Protein AF-A0A4R2PFZ6-F1 (afdb_monomer)

Mean predicted aligned error: 16.12 Å

Foldseek 3Di:
DPPPPCVVVVVVVVVVVVPPPDDDPDPLPDPPDPVNVVVVVVVVVCVVVVVVVVVVVVVVVVVVVVVVVVVVVVVVVVVVVVVVVVVVVVVVVVVVVVVVVVVVVVVVVVVVVVVVVVVVVVVVVVVVVVVVVVVVVVVVVVVVVVVVVVVVVVVVVVVVVVVVVVCLPDPNVVVVVVVVVVVVVVVVD

InterPro domains:
  IPR002146 ATP synthase, F0 complex, subunit b/b', bacterial/chloroplast [MF_01398] (29-166)
  IPR002146 ATP synthase, F0 complex, subunit b/b', bacterial/chloroplast [PF00430] (36-165)
  IPR050059 ATP synthase B chain [PTHR33445] (28-183)

Secondary structure (DSSP, 8-state):
--SSSSHHHHHHHHHHHHT-----S--TT-TT-HHHHHHHHHHHHHHHHHHHHHHHHHHHHHHHHHHHHHHHHHHHHHHHHHHHHHHHHHHHHHHHHHHHHHHHHHHHHHHHHHHHHHHHHHHHHHHHHHHHHHHHHHHHHHHHHHHHHHHHHHHHHHHHHHHHHHHHTSHHHHHHHHHHHHHHHHH--

Structure (mmCIF, N/CA/C/O backbone):
data_AF-A0A4R2PFZ6-F1
#
_entry.id   AF-A0A4R2PFZ6-F1
#
loop_
_atom_site.group_PDB
_atom_site.id
_atom_site.type_symbol
_atom_site.label_atom_id
_atom_site.label_alt_id
_atom_site.label_comp_id
_atom_site.label_asym_id
_atom_site.label_entity_id
_atom_site.label_seq_id
_atom_site.pdbx_PDB_ins_code
_atom_site.Cartn_x
_atom_site.Cartn_y
_atom_site.Cartn_z
_atom_site.occupancy
_atom_site.B_iso_or_equiv
_atom_site.auth_seq_id
_atom_site.auth_comp_id
_atom_site.auth_asym_id
_atom_site.auth_atom_id
_atom_site.pdbx_PDB_model_num
ATOM 1 N N . MET A 1 1 ? 61.316 34.121 -46.733 1.00 56.47 1 MET A N 1
ATOM 2 C CA . MET A 1 1 ? 61.639 32.678 -46.672 1.00 56.47 1 MET A CA 1
ATOM 3 C C . MET A 1 1 ? 60.429 31.849 -47.123 1.00 56.47 1 MET A C 1
ATOM 5 O O . MET A 1 1 ? 59.911 31.044 -46.368 1.00 56.47 1 MET A O 1
ATOM 9 N N . ALA A 1 2 ? 59.930 32.103 -48.338 1.00 54.53 2 ALA A N 1
ATOM 10 C CA . ALA A 1 2 ? 58.802 31.383 -48.952 1.00 54.53 2 ALA A CA 1
ATOM 11 C C . ALA A 1 2 ? 58.901 31.403 -50.497 1.00 54.53 2 ALA A C 1
ATOM 13 O O . ALA A 1 2 ? 57.893 31.311 -51.185 1.00 54.53 2 ALA A O 1
ATOM 14 N N . ALA A 1 3 ? 60.118 31.572 -51.035 1.00 53.53 3 ALA A N 1
ATOM 15 C CA . ALA A 1 3 ? 60.371 31.678 -52.476 1.00 53.53 3 ALA A CA 1
ATOM 16 C C . ALA A 1 3 ? 61.268 30.551 -53.035 1.00 53.53 3 ALA A C 1
ATOM 18 O O . ALA A 1 3 ? 61.276 30.344 -54.242 1.00 53.53 3 ALA A O 1
ATOM 19 N N . ASP A 1 4 ? 61.938 29.755 -52.189 1.00 57.81 4 ASP A N 1
ATOM 20 C CA . ASP A 1 4 ? 62.908 28.740 -52.649 1.00 57.81 4 ASP A CA 1
ATOM 21 C C . ASP A 1 4 ? 62.325 27.328 -52.851 1.00 57.81 4 ASP A C 1
ATOM 23 O O . ASP A 1 4 ? 63.036 26.420 -53.269 1.00 57.81 4 ASP A O 1
ATOM 27 N N . MET A 1 5 ? 61.027 27.114 -52.593 1.00 58.97 5 MET A N 1
ATOM 28 C CA . MET A 1 5 ? 60.422 25.767 -52.589 1.00 58.97 5 MET A CA 1
ATOM 29 C C . MET A 1 5 ? 59.496 25.466 -53.782 1.00 58.97 5 MET A C 1
ATOM 31 O O . MET A 1 5 ? 58.825 24.439 -53.786 1.00 58.97 5 MET A O 1
ATOM 35 N N . VAL A 1 6 ? 59.453 26.340 -54.797 1.00 59.12 6 VAL A N 1
ATOM 36 C CA . VAL A 1 6 ? 58.652 26.147 -56.033 1.00 59.12 6 VAL A CA 1
ATOM 37 C C . VAL A 1 6 ? 59.537 25.925 -57.274 1.00 59.12 6 VAL A C 1
ATOM 39 O O . VAL A 1 6 ? 59.113 25.297 -58.242 1.00 59.12 6 VAL A O 1
ATOM 42 N N . MET A 1 7 ? 60.804 26.347 -57.226 1.00 58.22 7 MET A N 1
ATOM 43 C CA . MET A 1 7 ? 61.787 26.185 -58.311 1.00 58.22 7 MET A CA 1
ATOM 44 C C . MET A 1 7 ? 62.099 24.732 -58.744 1.00 58.22 7 MET A C 1
ATOM 46 O O . MET A 1 7 ? 62.333 24.539 -59.937 1.00 58.22 7 MET A O 1
ATOM 50 N N . PRO A 1 8 ? 62.063 23.687 -57.885 1.00 59.22 8 PRO A N 1
ATOM 51 C CA . PRO A 1 8 ? 62.379 22.322 -58.331 1.00 59.22 8 PRO A CA 1
ATOM 52 C C . PRO A 1 8 ? 61.335 21.739 -59.293 1.00 59.22 8 PRO A C 1
ATOM 54 O O . PRO A 1 8 ? 61.658 20.929 -60.158 1.00 59.22 8 PRO A O 1
ATOM 57 N N . TRP A 1 9 ? 60.073 22.158 -59.155 1.00 57.94 9 TRP A N 1
ATOM 58 C CA . TRP A 1 9 ? 58.970 21.621 -59.953 1.00 57.94 9 TRP A CA 1
ATOM 59 C C . TRP A 1 9 ? 58.931 22.220 -61.366 1.00 57.94 9 TRP A C 1
ATOM 61 O O . TRP A 1 9 ? 58.540 21.544 -62.314 1.00 57.94 9 TRP A O 1
ATOM 71 N N . LEU A 1 10 ? 59.422 23.454 -61.528 1.00 55.50 10 LEU A N 1
ATOM 72 C CA . LEU A 1 10 ? 59.575 24.101 -62.834 1.00 55.50 10 LEU A CA 1
ATOM 73 C C . LEU A 1 10 ? 60.759 23.532 -63.632 1.00 55.50 10 LEU A C 1
ATOM 75 O O . LEU A 1 10 ? 60.657 23.406 -64.848 1.00 55.50 10 LEU A O 1
ATOM 79 N N . ALA A 1 11 ? 61.841 23.119 -62.962 1.00 57.19 11 ALA A N 1
ATOM 80 C CA . ALA A 1 11 ? 62.968 22.448 -63.616 1.00 57.19 11 ALA A CA 1
ATOM 81 C C . ALA A 1 11 ? 62.598 21.037 -64.112 1.00 57.19 11 ALA A C 1
ATOM 83 O O . ALA A 1 11 ? 62.941 20.668 -65.230 1.00 57.19 11 ALA A O 1
ATOM 84 N N . PHE A 1 12 ? 61.820 20.281 -63.329 1.00 60.03 12 PHE A N 1
ATOM 85 C CA . PHE A 1 12 ? 61.271 18.989 -63.760 1.00 60.03 12 PHE A CA 1
ATOM 86 C C . PHE A 1 12 ? 60.266 19.139 -64.917 1.00 60.03 12 PHE A C 1
ATOM 88 O O . PHE A 1 12 ? 60.241 18.315 -65.826 1.00 60.03 12 PHE A O 1
ATOM 95 N N . ALA A 1 13 ? 59.469 20.213 -64.930 1.00 56.28 13 ALA A N 1
ATOM 96 C CA . ALA A 1 13 ? 58.559 20.503 -66.038 1.00 56.28 13 ALA A CA 1
ATOM 97 C C . ALA A 1 13 ? 59.291 20.899 -67.337 1.00 56.28 13 ALA A C 1
ATOM 99 O O . ALA A 1 13 ? 58.801 20.582 -68.417 1.00 56.28 13 ALA A O 1
ATOM 100 N N . ALA A 1 14 ? 60.451 21.560 -67.245 1.00 51.25 14 ALA A N 1
ATOM 101 C CA . ALA A 1 14 ? 61.272 21.910 -68.405 1.00 51.25 14 ALA A CA 1
ATOM 102 C C . ALA A 1 14 ? 61.986 20.684 -69.012 1.00 51.25 14 ALA A C 1
ATOM 104 O O . ALA A 1 14 ? 61.958 20.509 -70.227 1.00 51.25 14 ALA A O 1
ATOM 105 N N . ASP A 1 15 ? 62.524 19.786 -68.179 1.00 52.19 15 ASP A N 1
ATOM 106 C CA . ASP A 1 15 ? 63.205 18.556 -68.625 1.00 52.19 15 ASP A CA 1
ATOM 107 C C . ASP A 1 15 ? 62.241 17.556 -69.300 1.00 52.19 15 ASP A C 1
ATOM 109 O O . ASP A 1 15 ? 62.562 16.930 -70.309 1.00 52.19 15 ASP A O 1
ATOM 113 N N . VAL A 1 16 ? 60.991 17.484 -68.826 1.00 58.50 16 VAL A N 1
ATOM 114 C CA . VAL A 1 16 ? 59.928 16.674 -69.455 1.00 58.50 16 VAL A CA 1
ATOM 115 C C . VAL A 1 16 ? 59.536 17.195 -70.851 1.00 58.50 16 VAL A C 1
ATOM 117 O O . VAL A 1 16 ? 59.000 16.434 -71.659 1.00 58.50 16 VAL A O 1
ATOM 120 N N . VAL A 1 17 ? 59.816 18.464 -71.165 1.00 51.78 17 VAL A N 1
ATOM 121 C CA . VAL A 1 17 ? 59.478 19.092 -72.455 1.00 51.78 17 VAL A CA 1
ATOM 122 C C . VAL A 1 17 ? 60.630 19.017 -73.470 1.00 51.78 17 VAL A C 1
ATOM 124 O O . VAL A 1 17 ? 60.369 18.971 -74.671 1.00 51.78 17 VAL A O 1
ATOM 127 N N . GLU A 1 18 ? 61.889 18.927 -73.031 1.00 47.06 18 GLU A N 1
ATOM 128 C CA . GLU A 1 18 ? 63.067 18.978 -73.919 1.00 47.06 18 GLU A CA 1
ATOM 129 C C . GLU A 1 18 ? 63.410 17.628 -74.596 1.00 47.06 18 GLU A C 1
ATOM 131 O O . GLU A 1 18 ? 64.171 17.578 -75.560 1.00 47.06 18 GLU A O 1
ATOM 136 N N . GLY A 1 19 ? 62.768 16.526 -74.186 1.00 44.09 19 GLY A N 1
ATOM 137 C CA . GLY A 1 19 ? 62.884 15.201 -74.821 1.00 44.09 19 GLY A CA 1
ATOM 138 C C . GLY A 1 19 ? 62.004 14.962 -76.063 1.00 44.09 19 GLY A C 1
ATOM 139 O O . GLY A 1 19 ? 62.004 13.855 -76.605 1.00 44.09 19 GLY A O 1
ATOM 140 N N . ALA A 1 20 ? 61.241 15.957 -76.529 1.00 44.38 20 ALA A N 1
ATOM 141 C CA . ALA A 1 20 ? 60.336 15.829 -77.676 1.00 44.38 20 ALA A CA 1
ATOM 142 C C . ALA A 1 20 ? 61.062 16.072 -79.018 1.00 44.38 20 ALA A C 1
ATOM 144 O O . ALA A 1 20 ? 60.843 17.067 -79.707 1.00 44.38 20 ALA A O 1
ATOM 145 N N . GLY A 1 21 ? 61.960 15.152 -79.380 1.00 42.34 21 GLY A N 1
ATOM 146 C CA . GLY A 1 21 ? 62.629 15.129 -80.680 1.00 42.34 21 GLY A CA 1
ATOM 147 C C . GLY A 1 21 ? 61.684 14.777 -81.838 1.00 42.34 21 GLY A C 1
ATOM 148 O O . GLY A 1 21 ? 61.018 13.745 -81.814 1.00 42.34 21 GLY A O 1
ATOM 149 N N . ASP A 1 22 ? 61.678 15.658 -82.842 1.00 47.25 22 ASP A N 1
ATOM 150 C CA . ASP A 1 22 ? 61.269 15.495 -84.247 1.00 47.25 22 ASP A CA 1
ATOM 151 C C . ASP A 1 22 ? 60.131 14.493 -84.548 1.00 47.25 22 ASP A C 1
ATOM 153 O O . ASP A 1 22 ? 60.328 13.295 -84.772 1.00 47.25 22 ASP A O 1
ATOM 157 N N . HIS A 1 23 ? 58.899 15.003 -84.624 1.00 50.69 23 HIS A N 1
ATOM 158 C CA . HIS A 1 23 ? 57.735 14.262 -85.115 1.00 50.69 23 HIS A CA 1
ATOM 159 C C . HIS A 1 23 ? 57.357 14.719 -86.526 1.00 50.69 23 HIS A C 1
ATOM 161 O O . HIS A 1 23 ? 56.300 15.310 -86.753 1.00 50.69 23 HIS A O 1
ATOM 167 N N . GLY A 1 24 ? 58.208 14.411 -87.504 1.00 43.75 24 GLY A N 1
ATOM 168 C CA . GLY A 1 24 ? 57.853 14.505 -88.917 1.00 43.75 24 GLY A CA 1
ATOM 169 C C . GLY A 1 24 ? 56.680 13.581 -89.266 1.00 43.75 24 GLY A C 1
ATOM 170 O O . GLY A 1 24 ? 56.879 12.403 -89.512 1.00 43.75 24 GLY A O 1
ATOM 171 N N . SER A 1 25 ? 55.449 14.103 -89.310 1.00 54.41 25 SER A N 1
ATOM 172 C CA . SER A 1 25 ? 54.245 13.519 -89.950 1.00 54.41 25 SER A CA 1
ATOM 173 C C . SER A 1 25 ? 53.956 12.018 -89.743 1.00 54.41 25 SER A C 1
ATOM 175 O O . SER A 1 25 ? 53.297 11.386 -90.569 1.00 54.41 25 SER A O 1
ATOM 177 N N . VAL A 1 26 ? 54.405 11.415 -88.643 1.00 57.28 26 VAL A N 1
ATOM 178 C CA . VAL A 1 26 ? 54.048 10.035 -88.318 1.00 57.28 26 VAL A CA 1
ATOM 179 C C . VAL A 1 26 ? 52.715 10.064 -87.576 1.00 57.28 26 VAL A C 1
ATOM 181 O O . VAL A 1 26 ? 52.649 10.483 -86.422 1.00 57.28 26 VAL A O 1
ATOM 184 N N . GLY A 1 27 ? 51.643 9.643 -88.252 1.00 60.34 27 GLY A N 1
ATOM 185 C CA . GLY A 1 27 ? 50.302 9.580 -87.672 1.00 60.34 27 GLY A CA 1
ATOM 186 C C . GLY A 1 27 ? 50.289 8.864 -86.316 1.00 60.34 27 GLY A C 1
ATOM 187 O O . GLY A 1 27 ? 51.026 7.902 -86.101 1.00 60.34 27 GLY A O 1
ATOM 188 N N . TRP A 1 28 ? 49.424 9.331 -85.415 1.00 60.94 28 TRP A N 1
ATOM 189 C CA . TRP A 1 28 ? 49.271 8.868 -84.025 1.00 60.94 28 TRP A CA 1
ATOM 190 C C . TRP A 1 28 ? 49.211 7.331 -83.846 1.00 60.94 28 TRP A C 1
ATOM 192 O O . TRP A 1 28 ? 49.566 6.825 -82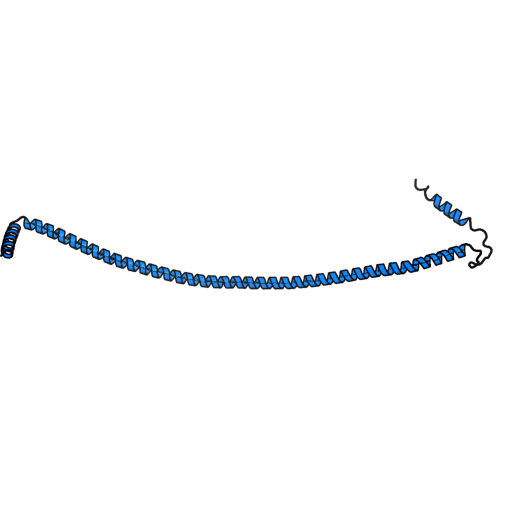.789 1.00 60.94 28 TRP A O 1
ATOM 202 N N . PHE A 1 29 ? 48.810 6.579 -84.878 1.00 61.47 29 PHE A N 1
ATOM 203 C CA . PHE A 1 29 ? 48.681 5.114 -84.865 1.00 61.47 29 PHE A CA 1
ATOM 204 C C . PHE A 1 29 ? 49.936 4.347 -85.325 1.00 61.47 29 PHE A C 1
ATOM 206 O O . PHE A 1 29 ? 49.860 3.155 -85.619 1.00 61.47 29 PHE A O 1
ATOM 213 N N . SER A 1 30 ? 51.092 5.002 -85.444 1.00 63.53 30 SER A N 1
ATOM 214 C CA . SER A 1 30 ? 52.304 4.337 -85.925 1.00 63.53 30 SER A CA 1
ATOM 215 C C . SER A 1 30 ? 53.029 3.568 -84.812 1.00 63.53 30 SER A C 1
ATOM 217 O O . SER A 1 30 ? 53.311 4.144 -83.759 1.00 63.53 30 SER A O 1
ATOM 219 N N . PRO A 1 31 ? 53.443 2.306 -85.047 1.00 66.75 31 PRO A N 1
ATOM 220 C CA . PRO A 1 31 ? 54.100 1.467 -84.039 1.00 66.75 31 PRO A CA 1
ATOM 221 C C . PRO A 1 31 ? 55.480 1.978 -83.593 1.00 66.75 31 PRO A C 1
ATOM 223 O O . PRO A 1 31 ? 56.033 1.454 -82.631 1.00 66.75 31 PRO A O 1
ATOM 226 N N . LYS A 1 32 ? 56.034 2.993 -84.272 1.00 67.25 32 LYS A N 1
ATOM 227 C CA . LYS A 1 32 ? 57.302 3.653 -83.919 1.00 67.25 32 LYS A CA 1
ATOM 228 C C . LYS A 1 32 ? 57.137 4.829 -82.941 1.00 67.25 32 LYS A C 1
ATOM 230 O O . LYS A 1 32 ? 58.140 5.407 -82.542 1.00 67.25 32 LYS A O 1
ATOM 235 N N . ASN A 1 33 ? 55.905 5.203 -82.579 1.00 72.06 33 ASN A N 1
ATOM 236 C CA . ASN A 1 33 ? 55.634 6.322 -81.678 1.00 72.06 33 ASN A CA 1
ATOM 237 C C . ASN A 1 33 ? 55.436 5.824 -80.232 1.00 72.06 33 ASN A C 1
ATOM 239 O O . ASN A 1 33 ? 54.472 5.118 -79.931 1.00 72.06 33 ASN A O 1
ATOM 243 N N . THR A 1 34 ? 56.344 6.196 -79.328 1.00 76.00 34 THR A N 1
ATOM 244 C CA . THR A 1 34 ? 56.326 5.785 -77.912 1.00 76.00 34 THR A CA 1
ATOM 245 C C . THR A 1 34 ? 55.045 6.222 -77.192 1.00 76.00 34 THR A C 1
ATOM 247 O O . THR A 1 34 ? 54.527 5.481 -76.355 1.00 76.00 34 THR A O 1
ATOM 250 N N . TYR A 1 35 ? 54.468 7.371 -77.558 1.00 80.12 35 TYR A N 1
ATOM 251 C CA . TYR A 1 35 ? 53.245 7.886 -76.934 1.00 80.12 35 TYR A CA 1
ATOM 252 C C . TYR A 1 35 ? 52.016 7.003 -77.195 1.00 80.12 35 TYR A C 1
ATOM 254 O O . TYR A 1 35 ? 51.149 6.904 -76.327 1.00 80.12 35 TYR A O 1
ATOM 262 N N . PHE A 1 36 ? 51.955 6.305 -78.337 1.00 82.19 36 PHE A N 1
ATOM 263 C CA . PHE A 1 36 ? 50.864 5.370 -78.639 1.00 82.19 36 PHE A CA 1
ATOM 264 C C . PHE A 1 36 ? 50.853 4.186 -77.663 1.00 82.19 36 PHE A C 1
ATOM 266 O O . PHE A 1 36 ? 49.811 3.849 -77.101 1.00 82.19 36 PHE A O 1
ATOM 273 N N . TRP A 1 37 ? 52.021 3.593 -77.396 1.00 81.94 37 TRP A N 1
ATOM 274 C CA . TRP A 1 37 ? 52.153 2.487 -76.442 1.00 81.94 37 TRP A CA 1
ATOM 275 C C . TRP A 1 37 ? 51.919 2.926 -74.991 1.00 81.94 37 TRP A C 1
ATOM 277 O O . TRP A 1 37 ? 51.301 2.182 -74.229 1.00 81.94 37 TRP A O 1
ATOM 287 N N . VAL A 1 38 ? 52.330 4.144 -74.617 1.00 85.50 38 VAL A N 1
ATOM 288 C CA . VAL A 1 38 ? 52.027 4.728 -73.296 1.00 85.50 38 VAL A CA 1
ATOM 289 C C . VAL A 1 38 ? 50.521 4.956 -73.126 1.00 85.50 38 VAL A C 1
ATOM 291 O O . VAL A 1 38 ? 49.953 4.562 -72.108 1.00 85.50 38 VAL A O 1
ATOM 294 N N . GLY A 1 39 ? 49.851 5.525 -74.132 1.00 87.31 39 GLY A N 1
ATOM 295 C CA . GLY A 1 39 ? 48.399 5.715 -74.127 1.00 87.31 39 GLY A CA 1
ATOM 296 C C . GLY A 1 39 ? 47.632 4.391 -74.073 1.00 87.31 39 GLY A C 1
ATOM 297 O O . GLY A 1 39 ? 46.699 4.250 -73.283 1.00 87.31 39 GLY A O 1
ATOM 298 N N . LEU A 1 40 ? 48.060 3.387 -74.845 1.00 87.31 40 LEU A N 1
ATOM 299 C CA . LEU A 1 40 ? 47.475 2.045 -74.812 1.00 87.31 40 LEU A CA 1
ATOM 300 C C . LEU A 1 40 ? 47.642 1.393 -73.430 1.00 87.31 40 LEU A C 1
ATOM 302 O O . LEU A 1 40 ? 46.679 0.846 -72.892 1.00 87.31 40 LEU A O 1
ATOM 306 N N . GLY A 1 41 ? 48.827 1.510 -72.822 1.00 89.06 41 GLY A N 1
ATOM 307 C CA . GLY A 1 41 ? 49.083 1.053 -71.456 1.00 89.06 41 GLY A CA 1
ATOM 308 C C . GLY A 1 41 ? 48.194 1.748 -70.422 1.00 89.06 41 GLY A C 1
ATOM 309 O O . GLY A 1 41 ? 47.621 1.080 -69.564 1.00 89.06 41 GLY A O 1
ATOM 310 N N . PHE A 1 42 ? 48.003 3.065 -70.540 1.00 91.00 42 PHE A N 1
ATOM 311 C CA . PHE A 1 42 ? 47.125 3.840 -69.660 1.00 91.00 42 PHE A CA 1
ATOM 312 C C . PHE A 1 42 ? 45.654 3.421 -69.781 1.00 91.00 42 PHE A C 1
ATOM 314 O O . PHE A 1 42 ? 44.980 3.228 -68.769 1.00 91.00 42 PHE A O 1
ATOM 321 N N . VAL A 1 43 ? 45.159 3.210 -71.004 1.00 92.81 43 VAL A N 1
ATOM 322 C CA . VAL A 1 43 ? 43.782 2.748 -71.238 1.00 92.81 43 VAL A CA 1
ATOM 323 C C . VAL A 1 43 ? 43.572 1.341 -70.683 1.00 92.81 43 VAL A C 1
ATOM 325 O O . VAL A 1 43 ? 42.578 1.104 -69.998 1.00 92.81 43 VAL A O 1
ATOM 328 N N . VAL A 1 44 ? 44.508 0.414 -70.916 1.00 91.31 44 VAL A N 1
ATOM 329 C CA . VAL A 1 44 ? 44.433 -0.948 -70.361 1.00 91.31 44 VAL A CA 1
ATOM 330 C C . VAL A 1 44 ? 44.482 -0.916 -68.831 1.00 91.31 44 VAL A C 1
ATOM 332 O O . VAL A 1 44 ? 43.693 -1.596 -68.176 1.00 91.31 44 VAL A O 1
ATOM 335 N N . PHE A 1 45 ? 45.344 -0.083 -68.247 1.00 90.94 45 PHE A N 1
ATOM 336 C CA . PHE A 1 45 ? 45.430 0.101 -66.800 1.00 90.94 45 PHE A CA 1
ATOM 337 C C . PHE A 1 45 ? 44.118 0.634 -66.202 1.00 90.94 45 PHE A C 1
ATOM 339 O O . PHE A 1 45 ? 43.594 0.051 -65.249 1.00 90.94 45 PHE A O 1
ATOM 346 N N . ILE A 1 46 ? 43.533 1.680 -66.799 1.00 92.75 46 ILE A N 1
ATOM 347 C CA . ILE A 1 46 ? 42.226 2.203 -66.380 1.00 92.75 46 ILE A CA 1
ATOM 348 C C . ILE A 1 46 ? 41.137 1.147 -66.543 1.00 92.75 46 ILE A C 1
ATOM 350 O O . ILE A 1 46 ? 40.328 0.988 -65.635 1.00 92.75 46 ILE A O 1
ATOM 354 N N . ALA A 1 47 ? 41.106 0.404 -67.650 1.00 90.75 47 ALA A N 1
ATOM 355 C CA . ALA A 1 47 ? 40.090 -0.622 -67.881 1.00 90.75 47 ALA A CA 1
ATOM 356 C C . ALA A 1 47 ? 40.132 -1.726 -66.807 1.00 90.75 47 ALA A C 1
ATOM 358 O O . ALA A 1 47 ? 39.085 -2.155 -66.311 1.00 90.75 47 ALA A O 1
ATOM 359 N N . LEU A 1 48 ? 41.333 -2.146 -66.395 1.00 89.44 48 LEU A N 1
ATOM 360 C CA . LEU A 1 48 ? 41.515 -3.133 -65.329 1.00 89.44 48 LEU A CA 1
ATOM 361 C C . LEU A 1 48 ? 41.049 -2.607 -63.963 1.00 89.44 48 LEU A C 1
ATOM 363 O O . LEU A 1 48 ? 40.356 -3.330 -63.242 1.00 89.44 48 LEU A O 1
ATOM 367 N N . ILE A 1 49 ? 41.373 -1.355 -63.621 1.00 89.88 49 ILE A N 1
ATOM 368 C CA . ILE A 1 49 ? 40.945 -0.733 -62.358 1.00 89.88 49 ILE A CA 1
ATOM 369 C C . ILE A 1 49 ? 39.445 -0.459 -62.357 1.00 89.88 49 ILE A C 1
ATOM 371 O O . ILE A 1 49 ? 38.772 -0.785 -61.382 1.00 89.88 49 ILE A O 1
ATOM 375 N N . ALA A 1 50 ? 38.906 0.098 -63.441 1.00 89.44 50 ALA A N 1
ATOM 376 C CA . ALA A 1 50 ? 37.496 0.436 -63.564 1.00 89.44 50 ALA A CA 1
ATOM 377 C C . ALA A 1 50 ? 36.623 -0.796 -63.305 1.00 89.44 50 ALA A C 1
ATOM 379 O O . ALA A 1 50 ? 35.689 -0.727 -62.510 1.00 89.44 50 ALA A O 1
ATOM 380 N N . ARG A 1 51 ? 36.978 -1.961 -63.860 1.00 88.00 51 ARG A N 1
ATOM 381 C CA . ARG A 1 51 ? 36.219 -3.198 -63.633 1.00 88.00 51 ARG A CA 1
ATOM 382 C C . ARG A 1 51 ? 36.083 -3.559 -62.146 1.00 88.00 51 ARG A C 1
ATOM 384 O O . ARG A 1 51 ? 35.011 -3.981 -61.719 1.00 88.00 51 ARG A O 1
ATOM 391 N N . GLN A 1 52 ? 37.143 -3.392 -61.355 1.00 88.56 52 GLN A N 1
ATOM 392 C CA . GLN A 1 52 ? 37.121 -3.698 -59.919 1.00 88.56 52 GLN A CA 1
ATOM 393 C C . GLN A 1 52 ? 36.508 -2.558 -59.090 1.00 88.56 52 GLN A C 1
ATOM 395 O O . GLN A 1 52 ? 35.742 -2.811 -58.158 1.00 88.56 52 GLN A O 1
ATOM 400 N N . ALA A 1 53 ? 36.812 -1.307 -59.439 1.00 90.19 53 ALA A N 1
ATOM 401 C CA . ALA A 1 53 ? 36.326 -0.117 -58.750 1.00 90.19 53 ALA A CA 1
ATOM 402 C C . ALA A 1 53 ? 34.801 0.019 -58.851 1.00 90.19 53 ALA A C 1
ATOM 404 O O . ALA A 1 53 ? 34.148 0.281 -57.843 1.00 90.19 53 ALA A O 1
ATOM 405 N N . TRP A 1 54 ? 34.217 -0.246 -60.025 1.00 89.50 54 TRP A N 1
ATOM 406 C CA . TRP A 1 54 ? 32.763 -0.219 -60.220 1.00 89.50 54 TRP A CA 1
ATOM 407 C C . TRP A 1 54 ? 32.041 -1.225 -59.313 1.00 89.50 54 TRP A C 1
ATOM 409 O O . TRP A 1 54 ? 31.044 -0.882 -58.679 1.00 89.50 54 TRP A O 1
ATOM 419 N N . GLY A 1 55 ? 32.583 -2.439 -59.171 1.00 91.44 55 GLY A N 1
ATOM 420 C CA . GLY A 1 55 ? 32.029 -3.445 -58.263 1.00 91.44 55 GLY A CA 1
ATOM 421 C C . GLY A 1 55 ? 32.154 -3.058 -56.785 1.00 91.44 55 GLY A C 1
ATOM 422 O O . GLY A 1 55 ? 31.214 -3.254 -56.017 1.00 91.44 55 GLY A O 1
ATOM 423 N N . ALA A 1 56 ? 33.292 -2.492 -56.374 1.00 92.12 56 ALA A N 1
ATOM 424 C CA . ALA A 1 56 ? 33.511 -2.068 -54.990 1.00 92.12 56 ALA A CA 1
ATOM 425 C C . ALA A 1 56 ? 32.601 -0.895 -54.581 1.00 92.12 56 ALA A C 1
ATOM 427 O O . ALA A 1 56 ? 32.035 -0.916 -53.488 1.00 92.12 56 ALA A O 1
ATOM 428 N N . ILE A 1 57 ? 32.417 0.091 -55.467 1.00 93.00 57 ILE A N 1
ATOM 429 C CA . ILE A 1 57 ? 31.536 1.244 -55.231 1.00 93.00 57 ILE A CA 1
ATOM 430 C C . ILE A 1 57 ? 30.075 0.795 -55.130 1.00 93.00 57 ILE A C 1
ATOM 432 O O . ILE A 1 57 ? 29.393 1.188 -54.185 1.00 93.00 57 ILE A O 1
ATOM 436 N N . GLY A 1 58 ? 29.617 -0.076 -56.039 1.00 93.94 58 GLY A N 1
ATOM 437 C CA . GLY A 1 58 ? 28.264 -0.641 -55.983 1.00 93.94 58 GLY A CA 1
ATOM 438 C C . GLY A 1 58 ? 27.998 -1.356 -54.658 1.00 93.94 58 GLY A C 1
ATOM 439 O O . GLY A 1 58 ? 27.073 -0.997 -53.937 1.00 93.94 58 GLY A O 1
ATOM 440 N N . ARG A 1 59 ? 28.894 -2.267 -54.250 1.00 94.12 59 ARG A N 1
ATOM 441 C CA . ARG A 1 59 ? 28.767 -2.983 -52.966 1.00 94.12 59 ARG A CA 1
ATOM 442 C C . ARG A 1 59 ? 28.758 -2.052 -51.753 1.00 94.12 59 ARG A C 1
ATOM 444 O O . ARG A 1 59 ? 28.050 -2.326 -50.790 1.00 94.12 59 ARG A O 1
ATOM 451 N N . ALA A 1 60 ? 29.549 -0.978 -51.763 1.00 94.19 60 ALA A N 1
ATOM 452 C CA . ALA A 1 60 ? 29.579 -0.019 -50.660 1.00 94.19 60 ALA A CA 1
ATOM 453 C C . ALA A 1 60 ? 28.267 0.776 -50.547 1.00 94.19 60 ALA A C 1
ATOM 455 O O . ALA A 1 60 ? 27.798 1.029 -49.434 1.00 94.19 60 ALA A O 1
ATOM 456 N N . LEU A 1 61 ? 27.665 1.148 -51.681 1.00 95.25 61 LEU A N 1
ATOM 457 C CA . LEU A 1 61 ? 26.357 1.805 -51.723 1.00 95.25 61 LEU A CA 1
ATOM 458 C C . LEU A 1 61 ? 25.242 0.850 -51.291 1.00 95.25 61 LEU A C 1
ATOM 460 O O . LEU A 1 61 ? 24.439 1.228 -50.440 1.00 95.25 61 LEU A O 1
ATOM 464 N N . ASP A 1 62 ? 25.252 -0.391 -51.779 1.00 95.06 62 ASP A N 1
ATOM 465 C CA . ASP A 1 62 ? 24.288 -1.423 -51.384 1.00 95.06 62 ASP A CA 1
ATOM 466 C C . ASP A 1 62 ? 24.375 -1.724 -49.882 1.00 95.06 62 ASP A C 1
ATOM 468 O O . ASP A 1 62 ? 23.358 -1.793 -49.194 1.00 95.06 62 ASP A O 1
ATOM 472 N N . ALA A 1 63 ? 25.591 -1.832 -49.332 1.00 96.44 63 ALA A N 1
ATOM 473 C CA . ALA A 1 63 ? 25.799 -2.031 -47.900 1.00 96.44 63 ALA A CA 1
ATOM 474 C C . ALA A 1 63 ? 25.264 -0.854 -47.068 1.00 96.44 63 ALA A C 1
ATOM 476 O O . ALA A 1 63 ? 24.663 -1.066 -46.013 1.00 96.44 63 ALA A O 1
ATOM 477 N N . ARG A 1 64 ? 25.442 0.386 -47.544 1.00 96.38 64 ARG A N 1
ATOM 478 C CA . ARG A 1 64 ? 24.852 1.569 -46.900 1.00 96.38 64 ARG A CA 1
ATOM 479 C C . ARG A 1 64 ? 23.331 1.563 -46.989 1.00 96.38 64 ARG A C 1
ATOM 481 O O . ARG A 1 64 ? 22.690 1.803 -45.971 1.00 96.38 64 ARG A O 1
ATOM 488 N N . ALA A 1 65 ? 22.761 1.271 -48.156 1.00 96.31 65 ALA A N 1
ATOM 489 C CA . ALA A 1 65 ? 21.316 1.193 -48.349 1.00 96.31 65 ALA A CA 1
ATOM 490 C C . ALA A 1 65 ? 20.693 0.137 -47.422 1.00 96.31 65 ALA A C 1
ATOM 492 O O . ALA A 1 65 ? 19.771 0.449 -46.672 1.00 96.31 65 ALA A O 1
ATOM 493 N N . ALA A 1 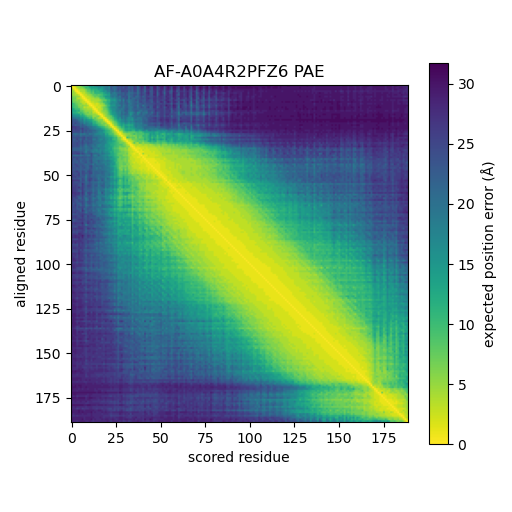66 ? 21.277 -1.064 -47.372 1.00 97.12 66 ALA A N 1
ATOM 494 C CA . ALA A 1 66 ? 20.850 -2.128 -46.469 1.00 97.12 66 ALA A CA 1
ATOM 495 C C . ALA A 1 66 ? 20.998 -1.739 -44.987 1.00 97.12 66 ALA A C 1
ATOM 497 O O . ALA A 1 66 ? 20.151 -2.087 -44.165 1.00 97.12 66 ALA A O 1
ATOM 498 N N . GLY A 1 67 ? 22.057 -1.007 -44.628 1.00 97.50 67 GLY A N 1
ATOM 499 C CA . GLY A 1 67 ? 22.246 -0.479 -43.276 1.00 97.50 67 GLY A CA 1
ATOM 500 C C . GLY A 1 67 ? 21.164 0.528 -42.878 1.00 97.50 67 GLY A C 1
ATOM 501 O O . GLY A 1 67 ? 20.591 0.410 -41.797 1.00 97.50 67 GLY A O 1
ATOM 502 N N . ILE A 1 68 ? 20.845 1.475 -43.764 1.00 96.62 68 ILE A N 1
ATOM 503 C CA . ILE A 1 68 ? 19.786 2.473 -43.552 1.00 96.62 68 ILE A CA 1
ATOM 504 C C . ILE A 1 68 ? 18.424 1.788 -43.437 1.00 96.62 68 ILE A C 1
ATOM 506 O O . ILE A 1 68 ? 17.654 2.101 -42.532 1.00 96.62 68 ILE A O 1
ATOM 510 N N . GLU A 1 69 ? 18.132 0.824 -44.309 1.00 96.88 69 GLU A N 1
ATOM 511 C CA . GLU A 1 69 ? 16.868 0.093 -44.261 1.00 96.88 69 GLU A CA 1
ATOM 512 C C . GLU A 1 69 ? 16.708 -0.673 -42.944 1.00 96.88 69 GLU A C 1
ATOM 514 O O . GLU A 1 69 ? 15.660 -0.572 -42.308 1.00 96.88 69 GLU A O 1
ATOM 519 N N . ARG A 1 70 ? 17.762 -1.346 -42.463 1.00 97.62 70 ARG A N 1
ATOM 520 C CA . ARG A 1 70 ? 17.747 -2.001 -41.144 1.00 97.62 70 ARG A CA 1
ATOM 521 C C . ARG A 1 70 ? 17.483 -1.016 -40.007 1.00 97.62 70 ARG A C 1
ATOM 523 O O . ARG A 1 70 ? 16.627 -1.297 -39.177 1.00 97.62 70 ARG A O 1
ATOM 530 N N . GLN A 1 71 ? 18.153 0.137 -39.995 1.00 96.38 71 GLN A N 1
ATOM 531 C CA . GLN A 1 71 ? 17.942 1.164 -38.966 1.00 96.38 71 GLN A CA 1
ATOM 532 C C . GLN A 1 71 ? 16.510 1.713 -38.986 1.00 96.38 71 GLN A C 1
ATOM 534 O O . GLN A 1 71 ? 15.916 1.926 -37.932 1.00 96.38 71 GLN A O 1
ATOM 539 N N . ILE A 1 72 ? 15.925 1.911 -40.172 1.00 97.25 72 ILE A N 1
ATOM 540 C CA . ILE A 1 72 ? 14.529 2.349 -40.303 1.00 97.25 72 ILE A CA 1
ATOM 541 C C . ILE A 1 72 ? 13.572 1.272 -39.782 1.00 97.25 72 ILE A C 1
ATOM 543 O O . ILE A 1 72 ? 12.603 1.608 -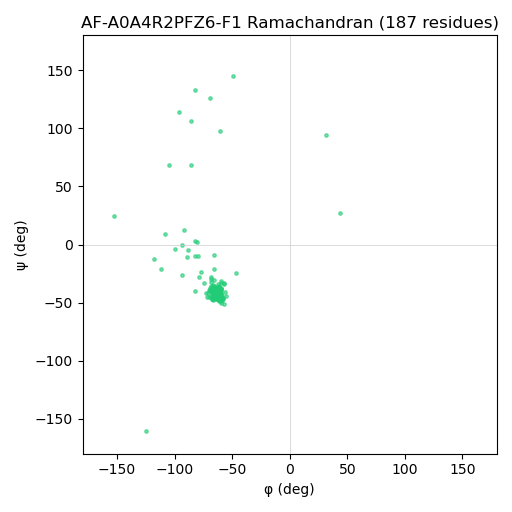39.101 1.00 97.25 72 ILE A O 1
ATOM 547 N N . GLN A 1 73 ? 13.822 -0.005 -40.082 1.00 97.62 73 GLN A N 1
ATOM 548 C CA . GLN A 1 73 ? 12.995 -1.104 -39.575 1.00 97.62 73 GLN A CA 1
ATOM 549 C C . GLN A 1 73 ? 13.093 -1.226 -38.054 1.00 97.62 73 GLN A C 1
ATOM 551 O O . GLN A 1 73 ? 12.069 -1.310 -37.384 1.00 97.62 73 GLN A O 1
ATOM 556 N N . GLU A 1 74 ? 14.298 -1.153 -37.496 1.00 97.00 74 GLU A N 1
ATOM 557 C CA . GLU A 1 74 ? 14.517 -1.176 -36.050 1.00 97.00 74 GLU A CA 1
ATOM 558 C C . GLU A 1 74 ? 13.844 0.015 -35.356 1.00 97.00 74 GLU A C 1
ATOM 560 O O . GLU A 1 74 ? 13.138 -0.164 -34.368 1.00 97.00 74 GLU A O 1
ATOM 565 N N . ALA A 1 75 ? 13.956 1.222 -35.918 1.00 97.19 75 ALA A N 1
ATOM 566 C CA . ALA A 1 75 ? 13.277 2.403 -35.390 1.00 97.19 75 ALA A CA 1
ATOM 567 C C . ALA A 1 75 ? 11.743 2.272 -35.430 1.00 97.19 75 ALA A C 1
ATOM 569 O O . ALA A 1 75 ? 11.061 2.731 -34.512 1.00 97.19 75 ALA A O 1
ATOM 570 N N . ARG A 1 76 ? 11.186 1.644 -36.477 1.00 97.25 76 ARG A N 1
ATOM 571 C CA . ARG A 1 76 ? 9.746 1.346 -36.563 1.00 97.25 76 ARG A CA 1
ATOM 572 C C . ARG A 1 76 ? 9.325 0.331 -35.507 1.00 97.25 76 ARG A C 1
ATOM 574 O O . ARG A 1 76 ? 8.370 0.597 -34.790 1.00 97.25 76 ARG A O 1
ATOM 581 N N . LEU A 1 77 ? 10.065 -0.769 -35.367 1.00 97.69 77 LEU A N 1
ATOM 582 C CA . LEU A 1 77 ? 9.806 -1.783 -34.343 1.00 97.69 77 LEU A CA 1
ATOM 583 C C . LEU A 1 77 ? 9.854 -1.178 -32.937 1.00 97.69 77 LEU A C 1
ATOM 585 O O . LEU A 1 77 ? 8.922 -1.364 -32.162 1.00 97.69 77 LEU A O 1
ATOM 589 N N . LEU A 1 78 ? 10.875 -0.373 -32.639 1.00 97.38 78 LEU A N 1
ATOM 590 C CA . LEU A 1 78 ? 11.016 0.286 -31.343 1.00 97.38 78 LEU A CA 1
ATOM 591 C C . LEU A 1 78 ? 9.866 1.265 -31.068 1.00 97.38 78 LEU A C 1
ATOM 593 O O . LEU A 1 78 ? 9.372 1.353 -29.944 1.00 97.38 78 LEU A O 1
ATOM 597 N N . ARG A 1 79 ? 9.405 1.990 -32.096 1.00 97.50 79 ARG A N 1
ATOM 598 C CA . ARG A 1 79 ? 8.224 2.853 -31.984 1.00 97.50 79 ARG A CA 1
ATOM 599 C C . ARG A 1 79 ? 6.973 2.034 -31.674 1.00 97.50 79 ARG A C 1
ATOM 601 O O . ARG A 1 79 ? 6.215 2.423 -30.788 1.00 97.50 79 ARG A O 1
ATOM 608 N N . ASP A 1 80 ? 6.750 0.942 -32.393 1.00 97.69 80 ASP A N 1
ATOM 609 C CA . ASP A 1 80 ? 5.570 0.096 -32.215 1.00 97.69 80 ASP A CA 1
ATOM 610 C C . ASP A 1 80 ? 5.572 -0.563 -30.826 1.00 97.69 80 ASP A C 1
ATOM 612 O O . ASP A 1 80 ? 4.545 -0.589 -30.142 1.00 97.69 80 ASP A O 1
ATOM 616 N N . GLU A 1 81 ? 6.735 -1.011 -30.348 1.00 96.62 81 GLU A N 1
ATOM 617 C CA . GLU A 1 81 ? 6.917 -1.523 -28.988 1.00 96.62 81 GLU A CA 1
ATOM 618 C C . GLU A 1 81 ? 6.652 -0.452 -27.928 1.00 96.62 81 GLU A C 1
ATOM 620 O O . GLU A 1 81 ? 5.905 -0.707 -26.982 1.00 96.62 81 GLU A O 1
ATOM 625 N N . ALA A 1 82 ? 7.179 0.763 -28.100 1.00 97.62 82 ALA A N 1
ATOM 626 C CA . ALA A 1 82 ? 6.926 1.874 -27.184 1.00 97.62 82 ALA A CA 1
ATOM 627 C C . ALA A 1 82 ? 5.438 2.259 -27.150 1.00 97.62 82 ALA A C 1
ATOM 629 O O . ALA A 1 82 ? 4.878 2.511 -26.083 1.00 97.62 82 ALA A O 1
ATOM 630 N N . GLN A 1 83 ? 4.764 2.263 -28.304 1.00 97.44 83 GLN A N 1
ATOM 631 C CA . GLN A 1 83 ? 3.323 2.506 -28.381 1.00 97.44 83 GLN A CA 1
ATOM 632 C C . GLN A 1 83 ? 2.521 1.402 -27.688 1.00 97.44 83 GLN A C 1
ATOM 634 O O . GLN A 1 83 ? 1.558 1.696 -26.976 1.00 97.44 83 GLN A O 1
ATOM 639 N N . LYS A 1 84 ? 2.928 0.139 -27.854 1.00 97.62 84 LYS A N 1
ATOM 640 C CA . LYS A 1 84 ? 2.311 -1.001 -27.174 1.00 97.62 84 LYS A CA 1
ATOM 641 C C . LYS A 1 84 ? 2.489 -0.912 -25.658 1.00 97.62 84 LYS A C 1
ATOM 643 O O . LYS A 1 84 ? 1.504 -1.063 -24.939 1.00 97.62 84 LYS A O 1
ATOM 648 N N . GLN A 1 85 ? 3.701 -0.621 -25.186 1.00 96.69 85 GLN A N 1
ATOM 649 C CA . GLN A 1 85 ? 3.992 -0.437 -23.762 1.00 96.69 85 GLN A CA 1
ATOM 650 C C . GLN A 1 85 ? 3.184 0.721 -23.175 1.00 96.69 85 GLN A C 1
ATOM 652 O O . GLN A 1 85 ? 2.511 0.540 -22.167 1.00 96.69 85 GLN A O 1
ATOM 657 N N . LEU A 1 86 ? 3.133 1.872 -23.855 1.00 96.81 86 LEU A N 1
ATOM 658 C CA . LEU A 1 86 ? 2.334 3.014 -23.408 1.00 96.81 86 LEU A CA 1
ATOM 659 C C . LEU A 1 86 ? 0.844 2.664 -23.296 1.00 96.81 86 LEU A C 1
ATOM 661 O O . LEU A 1 86 ? 0.186 3.026 -22.320 1.00 96.81 86 LEU A O 1
ATOM 665 N N . ALA A 1 87 ? 0.294 1.956 -24.285 1.00 97.75 87 ALA A N 1
ATOM 666 C CA . ALA A 1 87 ? -1.101 1.529 -24.253 1.00 97.75 87 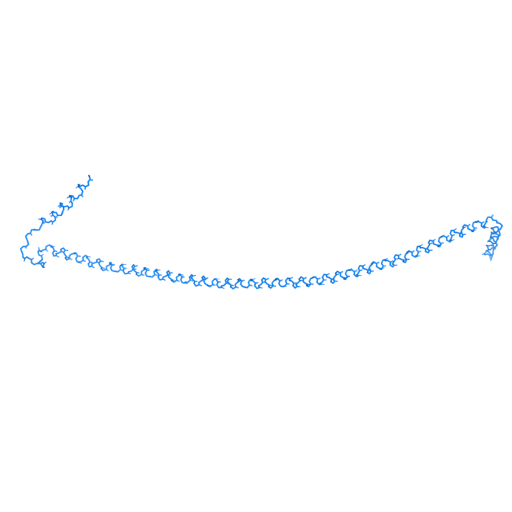ALA A CA 1
ATOM 667 C C . ALA A 1 87 ? -1.372 0.540 -23.108 1.00 97.75 87 ALA A C 1
ATOM 669 O O . ALA A 1 87 ? -2.436 0.594 -22.483 1.00 97.75 87 ALA A O 1
ATOM 670 N N . GLU A 1 88 ? -0.426 -0.357 -22.828 1.00 97.50 88 GLU A N 1
ATOM 671 C CA . GLU A 1 88 ? -0.505 -1.299 -21.717 1.00 97.50 88 GLU A CA 1
ATOM 672 C C . GLU A 1 88 ? -0.424 -0.585 -20.364 1.00 97.50 88 GLU A C 1
ATOM 674 O O . GLU A 1 88 ? -1.286 -0.809 -19.516 1.00 97.50 88 GLU A O 1
ATOM 679 N N . ASP A 1 89 ? 0.513 0.342 -20.186 1.00 97.38 89 ASP A N 1
ATOM 680 C CA . ASP A 1 89 ? 0.660 1.123 -18.958 1.00 97.38 89 ASP A CA 1
ATOM 681 C C . ASP A 1 89 ? -0.564 1.989 -18.689 1.00 97.38 89 ASP A C 1
ATOM 683 O O . ASP A 1 89 ? -1.075 2.012 -17.574 1.00 97.38 89 ASP A O 1
ATOM 687 N N . GLN A 1 90 ? -1.126 2.632 -19.713 1.00 97.50 90 GLN A N 1
ATOM 688 C CA . GLN A 1 90 ? -2.378 3.374 -19.568 1.00 97.50 90 GLN A CA 1
ATOM 689 C C . GLN A 1 90 ? -3.551 2.467 -19.170 1.00 97.50 90 GLN A C 1
ATOM 691 O O . GLN A 1 90 ? -4.428 2.880 -18.408 1.00 97.50 90 GLN A O 1
ATOM 696 N N . ARG A 1 91 ? -3.607 1.229 -19.683 1.00 97.50 91 ARG A N 1
ATOM 697 C CA . ARG A 1 91 ? -4.610 0.242 -19.248 1.00 97.50 91 ARG A CA 1
ATOM 698 C C . ARG A 1 91 ? -4.374 -0.165 -17.796 1.00 97.50 91 ARG A C 1
ATOM 700 O O . ARG A 1 91 ? -5.333 -0.157 -17.030 1.00 97.50 91 ARG A O 1
ATOM 707 N N . ARG A 1 92 ? -3.127 -0.455 -17.417 1.00 96.62 92 ARG A N 1
ATOM 708 C CA . ARG A 1 92 ? -2.731 -0.810 -16.047 1.00 96.62 92 ARG A CA 1
ATOM 709 C C . ARG A 1 92 ? -3.037 0.318 -15.064 1.00 96.62 92 ARG A C 1
ATOM 711 O O . ARG A 1 92 ? -3.617 0.050 -14.024 1.00 96.62 92 ARG A O 1
ATOM 718 N N . GLN A 1 93 ? -2.756 1.571 -15.415 1.00 97.50 93 GLN A N 1
ATOM 719 C CA . GLN A 1 93 ? -3.094 2.746 -14.604 1.00 97.50 93 GLN A CA 1
ATOM 720 C C . GLN A 1 93 ? -4.604 2.878 -14.391 1.00 97.50 93 GLN A C 1
ATOM 722 O O . GLN A 1 93 ? -5.049 3.067 -13.262 1.00 97.50 93 GLN A O 1
ATOM 727 N N . ARG A 1 94 ? -5.410 2.735 -15.454 1.00 97.50 94 ARG A N 1
ATOM 728 C CA . ARG A 1 94 ? -6.877 2.763 -15.327 1.00 97.50 94 ARG A CA 1
ATOM 729 C C . ARG A 1 94 ? -7.407 1.611 -14.480 1.00 97.50 94 ARG A C 1
ATOM 731 O O . ARG A 1 94 ? -8.354 1.815 -13.732 1.00 97.50 94 ARG A O 1
ATOM 738 N N . GLN A 1 95 ? -6.826 0.419 -14.609 1.00 97.44 95 GLN A N 1
ATOM 739 C CA . GLN A 1 95 ? -7.222 -0.727 -13.798 1.00 97.44 95 GLN A CA 1
ATOM 740 C C . GLN A 1 95 ? -6.851 -0.511 -12.329 1.00 97.44 95 GLN A C 1
ATOM 742 O O . GLN A 1 95 ? -7.714 -0.640 -11.475 1.00 97.44 95 GLN A O 1
ATOM 747 N N . ALA A 1 96 ? -5.626 -0.066 -12.045 1.00 97.56 96 ALA A N 1
ATOM 748 C CA . ALA A 1 96 ? -5.177 0.241 -10.691 1.00 97.56 96 ALA A CA 1
ATOM 749 C C . ALA A 1 96 ? -6.031 1.330 -10.021 1.00 97.56 96 ALA A C 1
ATOM 751 O O . ALA A 1 96 ? -6.333 1.222 -8.838 1.00 97.56 96 ALA A O 1
ATOM 752 N N . ALA A 1 97 ? -6.458 2.352 -10.772 1.00 96.69 97 ALA A N 1
ATOM 753 C CA . ALA A 1 97 ? -7.374 3.371 -10.262 1.00 96.69 97 ALA A CA 1
ATOM 754 C C . ALA A 1 97 ? -8.737 2.774 -9.871 1.00 96.69 97 ALA A C 1
ATOM 756 O O . ALA A 1 97 ? -9.224 3.036 -8.775 1.00 96.69 97 ALA A O 1
ATOM 757 N N . LYS A 1 98 ? -9.316 1.918 -10.725 1.00 97.88 98 LYS A N 1
ATOM 758 C CA . LYS A 1 98 ? -10.575 1.215 -10.426 1.00 97.88 98 LYS A CA 1
ATOM 759 C C . LYS A 1 98 ? -10.446 0.271 -9.235 1.00 97.88 98 LYS A C 1
ATOM 761 O O . LYS A 1 98 ? -11.338 0.229 -8.396 1.00 97.88 98 LYS A O 1
ATOM 766 N N . ASP A 1 99 ? -9.346 -0.469 -9.156 1.00 97.62 99 ASP A N 1
ATOM 767 C CA . ASP A 1 99 ? -9.092 -1.394 -8.053 1.00 97.62 99 ASP A CA 1
ATOM 768 C C . ASP A 1 99 ? -8.931 -0.619 -6.736 1.00 97.62 99 ASP A C 1
ATOM 770 O O . ASP A 1 99 ? -9.490 -1.013 -5.717 1.00 97.62 99 ASP A O 1
ATOM 774 N N . ALA A 1 100 ? -8.241 0.527 -6.753 1.00 97.88 100 ALA A N 1
ATOM 775 C CA . ALA A 1 100 ? -8.127 1.403 -5.591 1.00 97.88 100 ALA A CA 1
A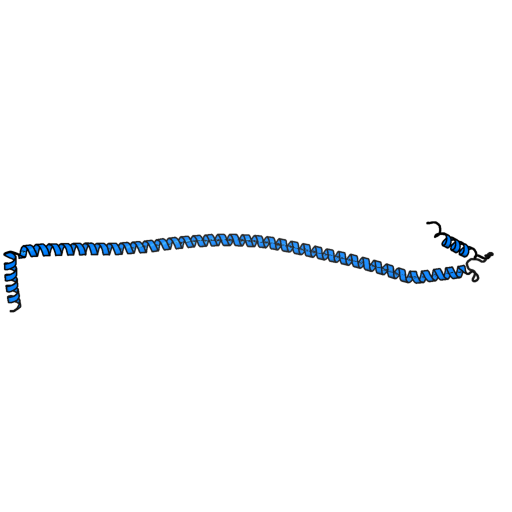TOM 776 C C . ALA A 1 100 ? -9.488 1.967 -5.150 1.00 97.88 100 ALA A C 1
ATOM 778 O O . ALA A 1 100 ? -9.792 1.954 -3.958 1.00 97.88 100 ALA A O 1
ATOM 779 N N . GLU A 1 101 ? -10.322 2.424 -6.089 1.00 97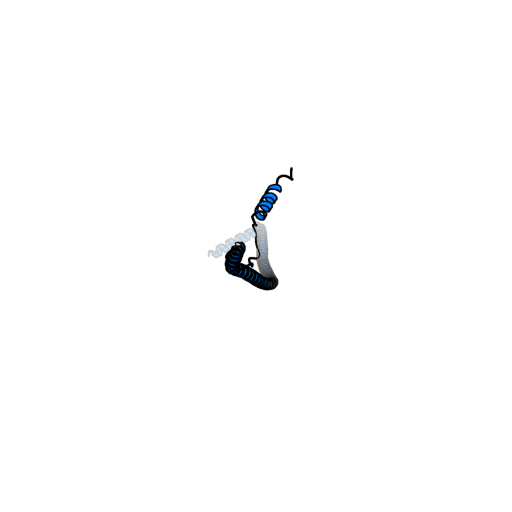.56 101 GLU A N 1
ATOM 780 C CA . GLU A 1 101 ? -11.693 2.863 -5.794 1.00 97.56 101 GLU A CA 1
ATOM 781 C C . GLU A 1 101 ? -12.527 1.733 -5.175 1.00 97.56 101 GLU A C 1
ATOM 783 O O . GLU A 1 101 ? -13.191 1.948 -4.161 1.00 97.56 101 GLU A O 1
ATOM 788 N N . ALA A 1 102 ? -12.436 0.517 -5.722 1.00 97.94 102 ALA A N 1
ATOM 789 C CA . ALA A 1 102 ? -13.125 -0.655 -5.192 1.00 97.94 102 ALA A CA 1
ATOM 790 C C . ALA A 1 102 ? -12.649 -1.023 -3.776 1.00 97.94 102 ALA A C 1
ATOM 792 O O . ALA A 1 102 ? -13.473 -1.311 -2.912 1.00 97.94 102 ALA A O 1
ATOM 793 N N . ILE A 1 103 ? -11.339 -0.957 -3.507 1.00 98.12 103 ILE A N 1
ATOM 794 C CA . ILE A 1 103 ? -10.775 -1.179 -2.165 1.00 98.12 103 ILE A CA 1
ATOM 795 C C . ILE A 1 103 ? -11.318 -0.147 -1.174 1.00 98.12 103 ILE A C 1
ATOM 797 O O . ILE A 1 103 ? -11.686 -0.504 -0.055 1.00 98.12 103 ILE A O 1
ATOM 801 N N . VAL A 1 104 ? -11.378 1.130 -1.564 1.00 98.19 104 VAL A N 1
ATOM 802 C CA . VAL A 1 104 ? -11.891 2.196 -0.693 1.00 98.19 104 VAL A CA 1
ATOM 803 C C . VAL A 1 104 ? -13.376 2.002 -0.405 1.00 98.19 104 VAL A C 1
ATOM 805 O O . VAL A 1 104 ? -13.792 2.194 0.739 1.00 98.19 104 VAL A O 1
ATOM 808 N N . GLU A 1 105 ? -14.175 1.619 -1.401 1.00 98.06 105 GLU A N 1
ATOM 809 C CA . GLU A 1 105 ? -15.601 1.379 -1.184 1.00 98.06 105 GLU A CA 1
ATOM 810 C C . GLU A 1 105 ? -15.836 0.151 -0.300 1.00 98.06 1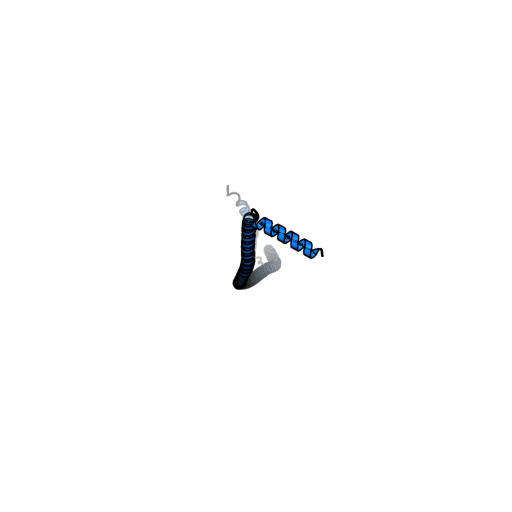05 GLU A C 1
ATOM 812 O O . GLU A 1 105 ? -16.545 0.261 0.698 1.00 98.06 105 GLU A O 1
ATOM 817 N N . GLN A 1 106 ? -15.140 -0.962 -0.557 1.00 97.88 106 GLN A N 1
ATOM 818 C CA . GLN A 1 106 ? -15.207 -2.150 0.297 1.00 97.88 106 GLN A CA 1
ATOM 819 C C . GLN A 1 106 ? -14.810 -1.823 1.742 1.00 97.88 106 GLN A C 1
ATOM 821 O O . GLN A 1 106 ? -15.522 -2.171 2.679 1.00 97.88 106 GLN A O 1
ATOM 826 N N . ALA A 1 107 ? -13.719 -1.078 1.943 1.00 97.88 107 ALA A N 1
ATOM 827 C CA . ALA A 1 107 ? -13.282 -0.676 3.277 1.00 97.88 107 ALA A CA 1
ATOM 828 C C . ALA A 1 107 ? -14.321 0.204 3.995 1.00 97.88 107 ALA A C 1
ATOM 830 O O . ALA A 1 107 ? -14.466 0.128 5.217 1.00 97.88 107 ALA A O 1
ATOM 831 N N . ARG A 1 108 ? -15.064 1.043 3.260 1.00 97.94 108 ARG A N 1
ATOM 832 C CA . ARG A 1 108 ? -16.161 1.847 3.822 1.00 97.94 108 ARG A CA 1
ATOM 833 C C . ARG A 1 108 ? -17.358 0.988 4.200 1.00 97.94 108 ARG A C 1
ATOM 835 O O . ARG A 1 108 ? -17.958 1.242 5.245 1.00 97.94 108 ARG A O 1
ATOM 842 N N . GLU A 1 109 ? -17.727 0.020 3.371 1.00 98.12 109 GLU A N 1
ATOM 843 C CA . GLU A 1 109 ? -18.797 -0.930 3.680 1.00 98.12 109 GLU A CA 1
ATOM 844 C C . GLU A 1 109 ? -18.446 -1.774 4.908 1.00 98.12 109 GLU A C 1
ATOM 846 O O . GLU A 1 109 ? -19.231 -1.824 5.859 1.00 98.12 109 GLU A O 1
ATOM 851 N N . ASP A 1 110 ? -17.229 -2.314 4.956 1.00 97.56 110 ASP A N 1
ATOM 852 C CA . ASP A 1 110 ? -16.717 -3.087 6.087 1.00 97.56 110 ASP A CA 1
ATOM 853 C C . ASP A 1 110 ? -16.680 -2.241 7.366 1.00 97.56 110 ASP A C 1
ATOM 855 O O . ASP A 1 110 ? -17.121 -2.688 8.426 1.00 97.56 110 ASP A O 1
ATOM 859 N N . ALA A 1 111 ? -16.233 -0.983 7.284 1.00 97.81 111 ALA A N 1
ATOM 860 C CA . ALA A 1 111 ? -16.232 -0.070 8.425 1.00 97.81 111 ALA A CA 1
ATOM 861 C C . ALA A 1 111 ? -17.651 0.227 8.937 1.00 97.81 111 ALA A C 1
ATOM 863 O O . ALA A 1 111 ? -17.871 0.274 10.150 1.00 97.81 111 ALA A O 1
ATOM 864 N N . LYS A 1 112 ? -18.632 0.409 8.039 1.00 97.88 112 LYS A N 1
ATOM 865 C CA . LYS A 1 112 ? -20.044 0.592 8.421 1.00 97.88 112 LYS A CA 1
ATOM 866 C C . LYS A 1 112 ? -20.597 -0.663 9.094 1.00 97.88 112 LYS A C 1
ATOM 868 O O . LYS A 1 112 ? -21.248 -0.547 10.132 1.00 97.88 112 LYS A O 1
ATOM 873 N N . ALA A 1 113 ? -20.324 -1.841 8.535 1.00 97.81 113 ALA A N 1
ATOM 874 C CA . ALA A 1 113 ? -20.759 -3.116 9.095 1.00 97.81 113 ALA A CA 1
ATOM 875 C C . ALA A 1 113 ? -20.140 -3.361 10.478 1.00 97.81 113 ALA A C 1
ATOM 877 O O . ALA A 1 113 ? -20.856 -3.688 11.427 1.00 97.81 113 ALA A O 1
ATOM 878 N N . LEU A 1 114 ? -18.835 -3.117 10.621 1.00 98.00 114 LEU A N 1
ATOM 879 C CA . LEU A 1 114 ? -18.117 -3.252 11.884 1.00 98.00 114 LEU A CA 1
ATOM 880 C C . LEU A 1 114 ? -18.650 -2.280 12.937 1.00 98.00 114 LEU A C 1
ATOM 882 O O . LEU A 1 114 ? -18.866 -2.678 14.078 1.00 98.00 114 LEU A O 1
ATOM 886 N N . LYS A 1 115 ? -18.913 -1.024 12.558 1.00 97.88 115 LYS A N 1
ATOM 887 C CA . LYS A 1 115 ? -19.513 -0.036 13.460 1.00 97.88 115 LYS A CA 1
ATOM 888 C C . LYS A 1 115 ? -20.900 -0.479 13.929 1.00 97.88 115 LYS A C 1
ATOM 890 O O . LYS A 1 115 ? -21.160 -0.458 15.126 1.00 97.88 115 LYS A O 1
ATOM 895 N N . ALA A 1 116 ? -21.763 -0.921 13.015 1.00 97.88 116 ALA A N 1
ATOM 896 C CA . ALA A 1 116 ? -23.100 -1.398 13.363 1.00 97.88 116 ALA A CA 1
ATOM 897 C C . ALA A 1 116 ? -23.052 -2.629 14.283 1.00 97.88 116 ALA A C 1
ATOM 899 O O . ALA A 1 116 ? -23.859 -2.750 15.205 1.00 97.88 116 ALA A O 1
ATOM 900 N N . GLN A 1 117 ? -22.099 -3.537 14.059 1.00 97.50 117 GLN A N 1
ATOM 901 C CA . GLN A 1 117 ? -21.886 -4.688 14.931 1.00 97.50 117 GLN A CA 1
ATOM 902 C C . GLN A 1 117 ? -21.375 -4.260 16.314 1.00 97.50 117 GLN A C 1
ATOM 904 O O . GLN A 1 117 ? -21.925 -4.688 17.324 1.00 97.50 117 GLN A O 1
ATOM 909 N N . ALA A 1 118 ? -20.397 -3.354 16.370 1.00 97.56 118 ALA A N 1
ATOM 910 C CA . ALA A 1 118 ? -19.865 -2.823 17.621 1.00 97.56 118 ALA A CA 1
ATOM 911 C C . ALA A 1 118 ? -20.933 -2.085 18.444 1.00 97.56 118 ALA A C 1
ATOM 913 O O . ALA A 1 118 ? -20.967 -2.227 19.663 1.00 97.56 118 ALA A O 1
ATOM 914 N N . GLU A 1 119 ? -21.832 -1.335 17.800 1.00 97.38 119 GLU A N 1
ATOM 915 C CA . GLU A 1 119 ? -22.965 -0.681 18.466 1.00 97.38 119 GLU A CA 1
ATOM 916 C C . GLU A 1 119 ? -23.937 -1.706 19.072 1.00 97.38 119 GLU A C 1
ATOM 918 O O . GLU A 1 119 ? -24.347 -1.553 20.225 1.00 97.38 119 GLU A O 1
ATOM 923 N N . LYS A 1 120 ? -24.259 -2.784 18.343 1.00 97.88 120 LYS A N 1
ATOM 924 C CA . LYS A 1 120 ? -25.093 -3.883 18.863 1.00 97.88 120 LYS A CA 1
ATOM 925 C C . LYS A 1 120 ? -24.437 -4.590 20.046 1.00 97.88 120 LYS A C 1
ATOM 927 O O . LYS A 1 120 ? -25.100 -4.837 21.052 1.00 97.88 120 LYS A O 1
ATOM 932 N N . ASP A 1 121 ? -23.148 -4.891 19.940 1.00 97.31 121 ASP A N 1
ATOM 933 C CA . ASP A 1 121 ? -22.404 -5.572 20.998 1.00 97.31 121 ASP A CA 1
ATOM 934 C C . ASP A 1 121 ? -22.267 -4.681 22.238 1.00 97.31 121 ASP A C 1
ATOM 936 O O . ASP A 1 121 ? -22.442 -5.154 23.362 1.00 97.31 121 ASP A O 1
ATOM 940 N N . ALA A 1 122 ? -22.035 -3.378 22.053 1.00 97.56 122 ALA A N 1
ATOM 941 C CA . ALA A 1 122 ? -22.008 -2.407 23.140 1.00 97.56 122 ALA A CA 1
ATOM 942 C C . ALA A 1 122 ? -23.365 -2.310 23.853 1.00 97.56 122 ALA A C 1
ATOM 944 O O . ALA A 1 122 ? -23.401 -2.357 25.083 1.00 97.56 122 ALA A O 1
ATOM 945 N N . ALA A 1 123 ? -24.474 -2.239 23.109 1.00 97.38 123 ALA A N 1
ATOM 946 C CA . ALA A 1 123 ? -25.817 -2.238 23.690 1.00 97.38 123 ALA A CA 1
ATOM 947 C C . ALA A 1 123 ? -26.085 -3.523 24.492 1.00 97.38 123 ALA A C 1
ATOM 949 O O . ALA A 1 123 ? -26.463 -3.460 25.660 1.00 97.38 123 ALA A O 1
ATOM 950 N N . ALA A 1 124 ? -25.768 -4.690 23.921 1.00 97.62 124 ALA A N 1
ATOM 951 C CA . ALA A 1 124 ? -25.919 -5.971 24.606 1.00 97.62 124 ALA A CA 1
ATOM 952 C C . ALA A 1 124 ? -25.049 -6.076 25.874 1.00 97.62 124 ALA A C 1
ATOM 954 O O . ALA A 1 124 ? -25.456 -6.683 26.868 1.00 97.62 124 ALA A O 1
ATOM 955 N N . LEU A 1 125 ? -23.844 -5.497 25.863 1.00 97.56 125 LEU A N 1
ATOM 956 C CA . LEU A 1 125 ? -22.982 -5.423 27.042 1.00 97.56 125 LEU A CA 1
ATOM 957 C C . LEU A 1 125 ? -23.587 -4.534 28.128 1.00 97.56 125 LEU A C 1
ATOM 959 O O . LEU A 1 125 ? -23.573 -4.934 29.293 1.00 97.56 125 LEU A O 1
ATOM 963 N N . VAL A 1 126 ? -24.114 -3.363 27.763 1.00 98.00 126 VAL A N 1
ATOM 964 C CA . VAL A 1 126 ? -24.787 -2.460 28.705 1.00 98.00 126 VAL A CA 1
ATOM 965 C C . VAL A 1 126 ? -25.981 -3.162 29.343 1.00 98.00 126 VAL A C 1
ATOM 967 O O . VAL A 1 126 ? -26.045 -3.217 30.567 1.00 98.00 126 VAL A O 1
ATOM 970 N N . ASP A 1 127 ? -26.848 -3.797 28.556 1.00 97.56 127 ASP A N 1
ATOM 971 C CA . ASP A 1 127 ? -28.026 -4.504 29.073 1.00 97.56 127 ASP A CA 1
ATOM 972 C C . ASP A 1 127 ? -27.647 -5.613 30.063 1.00 97.56 127 ASP A C 1
ATOM 974 O O . ASP A 1 127 ? -28.190 -5.694 31.168 1.00 97.56 127 ASP A O 1
ATOM 978 N N . ARG A 1 128 ? -26.647 -6.435 29.719 1.00 97.69 128 ARG A N 1
ATOM 979 C CA . ARG A 1 128 ? -26.138 -7.487 30.617 1.00 97.69 128 ARG A CA 1
ATOM 980 C C . ARG A 1 128 ? -25.565 -6.912 31.910 1.00 97.69 128 ARG A C 1
ATOM 982 O O . ARG A 1 128 ? -25.749 -7.495 32.978 1.00 97.69 128 ARG A O 1
ATOM 989 N N . ARG A 1 129 ? -24.847 -5.786 31.832 1.00 97.31 129 ARG A N 1
ATOM 990 C CA . ARG A 1 129 ? -24.288 -5.111 33.012 1.00 97.31 129 ARG A CA 1
ATOM 991 C C . ARG A 1 129 ? -25.391 -4.539 33.890 1.00 97.31 129 ARG A C 1
ATOM 993 O O . ARG A 1 129 ? -25.313 -4.716 35.102 1.00 97.31 129 ARG A O 1
ATOM 1000 N N . THR A 1 130 ? -26.416 -3.933 33.301 1.00 97.50 130 THR A N 1
ATOM 1001 C CA . THR A 1 130 ? -27.581 -3.419 34.025 1.00 97.50 130 THR A CA 1
ATOM 1002 C C . THR A 1 130 ? -28.285 -4.544 34.779 1.00 97.50 130 THR A C 1
ATOM 1004 O O . THR A 1 130 ? -28.421 -4.452 35.994 1.00 97.50 130 THR A O 1
ATOM 1007 N N . GLN A 1 131 ? -28.591 -5.666 34.121 1.00 97.44 131 GLN A N 1
ATOM 1008 C CA . GLN A 1 131 ? -29.211 -6.830 34.774 1.00 97.44 131 GLN A CA 1
ATOM 1009 C C . GLN A 1 131 ? -28.344 -7.411 35.908 1.00 97.44 131 GLN A C 1
ATOM 1011 O O . GLN A 1 131 ? -28.843 -7.787 36.973 1.00 97.44 131 GLN A O 1
ATOM 1016 N N . ALA A 1 132 ? -27.022 -7.475 35.715 1.00 97.12 132 ALA A N 1
ATOM 1017 C CA . ALA A 1 132 ? -26.091 -7.917 36.755 1.00 97.12 132 ALA A CA 1
ATOM 1018 C C . ALA A 1 132 ? -26.059 -6.963 37.965 1.00 97.12 132 ALA A C 1
ATOM 1020 O O . ALA A 1 132 ? -25.936 -7.408 39.106 1.00 97.12 132 ALA A O 1
ATOM 1021 N N . VAL A 1 133 ? -26.175 -5.652 37.738 1.00 97.88 133 VAL A N 1
ATOM 1022 C CA . VAL A 1 133 ? -26.254 -4.659 38.816 1.00 97.88 133 VAL A CA 1
ATOM 1023 C C . VAL A 1 133 ? -27.606 -4.735 39.524 1.00 97.88 133 VAL A C 1
ATOM 1025 O O . VAL A 1 133 ? -27.632 -4.771 40.750 1.00 97.88 133 VAL A O 1
ATOM 1028 N N . GLU A 1 134 ? -28.712 -4.833 38.788 1.00 97.44 134 GLU A N 1
ATOM 1029 C CA . GLU A 1 134 ? -30.063 -4.952 39.349 1.00 97.44 134 GLU A CA 1
ATOM 1030 C C . GLU A 1 134 ? -30.211 -6.201 40.220 1.00 97.44 134 GLU A C 1
ATOM 1032 O O . GLU A 1 134 ? -30.660 -6.112 41.363 1.00 97.44 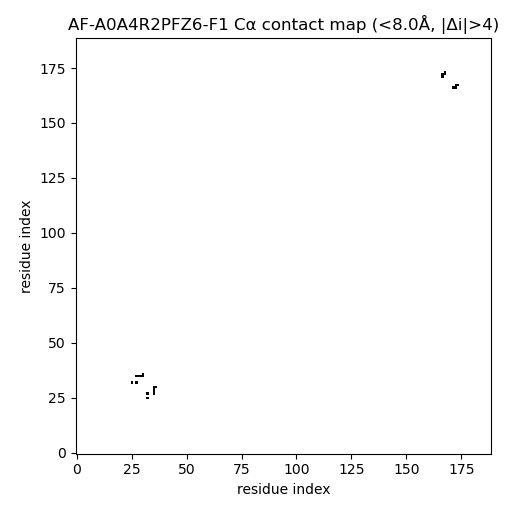134 GLU A O 1
ATOM 1037 N N . SER A 1 135 ? -29.761 -7.359 39.728 1.00 97.25 135 SER A N 1
ATOM 1038 C CA . SER A 1 135 ? -29.752 -8.599 40.514 1.00 97.25 135 SER A CA 1
ATOM 1039 C C . SER A 1 135 ? -28.912 -8.470 41.787 1.00 97.25 135 SER A C 1
ATOM 1041 O O . SER A 1 135 ? -29.325 -8.943 42.848 1.00 97.25 135 SER A O 1
ATOM 1043 N N . ARG A 1 136 ? -27.772 -7.772 41.726 1.00 96.94 136 ARG A N 1
ATOM 1044 C CA . ARG A 1 136 ? -26.942 -7.521 42.907 1.00 96.94 136 ARG A CA 1
ATOM 1045 C C . ARG A 1 136 ? -27.603 -6.557 43.890 1.00 96.94 136 ARG A C 1
ATOM 1047 O O . ARG A 1 136 ? -27.526 -6.793 45.092 1.00 96.94 136 ARG A O 1
ATOM 1054 N N . ILE A 1 137 ? -28.281 -5.517 43.407 1.00 97.31 137 ILE A N 1
ATOM 1055 C CA . ILE A 1 137 ? -29.075 -4.611 44.247 1.00 97.31 137 ILE A CA 1
ATOM 1056 C C . ILE A 1 137 ? -30.188 -5.392 44.948 1.00 97.31 137 ILE A C 1
ATOM 1058 O O . ILE A 1 137 ? -30.339 -5.254 46.158 1.00 97.31 137 ILE A O 1
ATOM 1062 N N . ALA A 1 138 ? -30.915 -6.255 44.235 1.00 97.50 138 ALA A N 1
ATOM 1063 C CA . ALA A 1 138 ? -31.977 -7.072 44.819 1.00 97.50 138 ALA A CA 1
ATOM 1064 C C . ALA A 1 138 ? -31.449 -8.008 45.923 1.00 97.50 138 ALA A C 1
ATOM 1066 O O . ALA A 1 138 ? -32.038 -8.091 47.001 1.00 97.50 138 ALA A O 1
ATOM 1067 N N . GLN A 1 139 ? -30.305 -8.662 45.695 1.00 97.31 139 GLN A N 1
ATOM 1068 C CA . GLN A 1 139 ? -29.643 -9.491 46.710 1.00 97.31 139 GLN A CA 1
ATOM 1069 C C . GLN A 1 139 ? -29.224 -8.670 47.938 1.00 97.31 139 GLN A C 1
ATOM 1071 O O . GLN A 1 139 ? -29.474 -9.077 49.072 1.00 97.31 139 GLN A O 1
ATOM 1076 N N . LEU A 1 140 ? -28.626 -7.492 47.727 1.00 97.25 140 LEU A N 1
ATOM 1077 C CA . LEU A 1 140 ? -28.221 -6.598 48.815 1.00 97.25 140 LEU A CA 1
ATOM 1078 C C . LEU A 1 140 ? -29.424 -6.072 49.603 1.00 97.25 140 LEU A C 1
ATOM 1080 O O . LEU A 1 140 ? -29.363 -6.012 50.825 1.00 97.25 140 LEU A O 1
ATOM 1084 N N . GLN A 1 141 ? -30.530 -5.744 48.935 1.00 97.38 141 GLN A N 1
ATOM 1085 C CA . GLN A 1 141 ? -31.772 -5.335 49.593 1.00 97.38 141 GLN A CA 1
ATOM 1086 C C . GLN A 1 141 ? -32.331 -6.453 50.476 1.00 97.38 141 GLN A C 1
ATOM 1088 O O . GLN A 1 141 ? -32.713 -6.196 51.617 1.00 97.38 141 GLN A O 1
ATOM 1093 N N . GLN A 1 142 ? -32.343 -7.696 49.987 1.00 97.00 142 GLN A N 1
ATOM 1094 C CA . GLN A 1 142 ? -32.771 -8.847 50.785 1.00 97.00 142 GLN A CA 1
ATOM 1095 C C . GLN A 1 142 ? -31.872 -9.059 52.012 1.00 97.00 142 GLN A C 1
ATOM 1097 O O . GLN A 1 142 ? -32.395 -9.246 53.113 1.00 97.00 142 GLN A O 1
ATOM 1102 N N . SER A 1 143 ? -30.545 -8.965 51.848 1.00 96.62 143 SER A N 1
ATOM 1103 C CA . SER A 1 143 ? -29.589 -9.044 52.965 1.00 96.62 143 SER A CA 1
ATOM 1104 C C . SER A 1 143 ? -29.815 -7.926 53.981 1.00 96.62 143 SER A C 1
ATOM 1106 O O . SER A 1 143 ? -29.960 -8.198 55.168 1.00 96.62 143 SER A O 1
ATOM 1108 N N . ALA A 1 144 ? -29.949 -6.678 53.523 1.00 96.69 144 ALA A N 1
ATOM 1109 C CA . ALA A 1 144 ? -30.162 -5.523 54.390 1.00 96.69 144 ALA A CA 1
ATOM 1110 C C . ALA A 1 144 ? -31.462 -5.642 55.203 1.00 96.69 144 ALA A C 1
ATOM 1112 O O . ALA A 1 144 ? -31.483 -5.350 56.397 1.00 96.69 144 ALA A O 1
ATOM 1113 N N . VAL A 1 145 ? -32.550 -6.124 54.592 1.00 97.00 145 VAL A N 1
ATOM 1114 C CA . VAL A 1 145 ? -33.808 -6.380 55.313 1.00 97.00 145 VAL A CA 1
ATOM 1115 C C . VAL A 1 145 ? -33.630 -7.477 56.366 1.00 97.00 145 VAL A C 1
ATOM 1117 O O . VAL A 1 145 ? -34.157 -7.347 57.474 1.00 97.00 145 VAL A O 1
ATOM 1120 N N . ALA A 1 146 ? -32.899 -8.549 56.050 1.00 96.75 146 ALA A N 1
ATOM 1121 C CA . ALA A 1 146 ? -32.605 -9.612 57.007 1.00 96.75 146 ALA A CA 1
ATOM 1122 C C . ALA A 1 146 ? -31.750 -9.102 58.183 1.00 96.75 146 ALA A C 1
ATOM 1124 O O . ALA A 1 146 ? -32.074 -9.390 59.335 1.00 96.75 146 ALA A O 1
ATOM 1125 N N . GLU A 1 147 ? -30.730 -8.287 57.910 1.00 96.50 147 GLU A N 1
ATOM 1126 C CA . GLU A 1 147 ? -29.874 -7.654 58.921 1.00 96.50 147 GLU A CA 1
ATOM 1127 C C . GLU A 1 147 ? -30.667 -6.724 59.847 1.00 96.50 147 GLU A C 1
ATOM 1129 O O . GLU A 1 147 ? -30.542 -6.822 61.068 1.00 96.50 147 GLU A O 1
ATOM 1134 N N . VAL A 1 148 ? -31.552 -5.879 59.302 1.00 97.38 148 VAL A N 1
ATOM 1135 C CA . VAL A 1 148 ? -32.417 -4.996 60.108 1.00 97.38 148 VAL A CA 1
ATOM 1136 C C . VAL A 1 148 ? -33.353 -5.806 61.007 1.00 97.38 148 VAL A C 1
ATOM 1138 O O . VAL A 1 148 ? -33.518 -5.481 62.184 1.00 97.38 148 VAL A O 1
ATOM 1141 N N . ARG A 1 149 ? -33.950 -6.888 60.488 1.00 96.44 149 ARG A N 1
ATOM 1142 C CA . ARG A 1 149 ? -34.806 -7.782 61.287 1.00 96.44 149 ARG A CA 1
ATOM 1143 C C . ARG A 1 149 ? -34.025 -8.472 62.401 1.00 96.44 149 ARG A C 1
ATOM 1145 O O . ARG A 1 149 ? -34.520 -8.540 63.524 1.00 96.44 149 ARG A O 1
ATOM 1152 N N . ALA A 1 150 ? -32.818 -8.951 62.109 1.00 96.94 150 ALA A N 1
ATOM 1153 C CA . ALA A 1 150 ? -31.947 -9.560 63.105 1.00 96.94 150 ALA A CA 1
ATOM 1154 C C . ALA A 1 150 ? -31.565 -8.549 64.198 1.00 96.94 150 ALA A C 1
ATOM 1156 O O . ALA A 1 150 ? -31.690 -8.855 65.383 1.00 96.94 150 ALA A O 1
ATOM 1157 N N . ALA A 1 151 ? -31.184 -7.324 63.822 1.00 96.31 151 ALA A N 1
ATOM 1158 C CA . ALA A 1 151 ? -30.869 -6.255 64.767 1.00 96.31 151 ALA A CA 1
ATOM 1159 C C . ALA A 1 151 ? -32.070 -5.895 65.660 1.00 96.31 151 ALA A C 1
ATOM 1161 O O . ALA A 1 151 ? -31.917 -5.773 66.876 1.00 96.31 151 ALA A O 1
ATOM 1162 N N . ALA A 1 152 ? -33.276 -5.797 65.088 1.00 96.31 152 ALA A N 1
ATOM 1163 C CA . ALA A 1 152 ? -34.503 -5.555 65.846 1.00 96.31 152 ALA A CA 1
ATOM 1164 C C . ALA A 1 152 ? -34.820 -6.699 66.825 1.00 96.31 152 ALA A C 1
ATOM 1166 O O . ALA A 1 152 ? -35.155 -6.442 67.981 1.00 96.31 152 ALA A O 1
ATOM 1167 N N . ALA A 1 153 ? -34.665 -7.957 66.399 1.00 96.12 153 ALA A N 1
ATOM 1168 C CA . ALA A 1 153 ? -34.844 -9.119 67.269 1.00 96.12 153 ALA A CA 1
ATOM 1169 C C . ALA A 1 153 ? -33.822 -9.131 68.419 1.00 96.12 153 ALA A C 1
ATOM 1171 O O . ALA A 1 153 ? -34.193 -9.356 69.570 1.00 96.12 153 ALA A O 1
ATOM 1172 N N . HIS A 1 154 ? -32.553 -8.820 68.135 1.00 95.88 154 HIS A N 1
ATOM 1173 C CA . HIS A 1 154 ? -31.518 -8.685 69.160 1.00 95.88 154 HIS A CA 1
ATOM 1174 C C . HIS A 1 154 ? -31.835 -7.571 70.163 1.00 95.88 154 HIS A C 1
ATOM 1176 O O . HIS A 1 154 ? -31.700 -7.793 71.366 1.00 95.88 154 HIS A O 1
ATOM 1182 N N . ALA A 1 155 ? -32.290 -6.405 69.693 1.00 95.38 155 ALA A N 1
ATOM 1183 C CA . ALA A 1 155 ? -32.687 -5.295 70.556 1.00 95.38 155 ALA A CA 1
ATOM 1184 C C . ALA A 1 155 ? -33.895 -5.656 71.438 1.00 95.38 155 ALA A C 1
ATOM 1186 O O . ALA A 1 155 ? -33.876 -5.382 72.636 1.00 95.38 155 ALA A O 1
ATOM 1187 N N . ALA A 1 156 ? -34.905 -6.331 70.878 1.00 95.12 156 ALA A N 1
ATOM 1188 C CA . ALA A 1 156 ? -36.065 -6.806 71.630 1.00 95.12 156 ALA A CA 1
ATOM 1189 C C . ALA A 1 156 ? -35.662 -7.813 72.719 1.00 95.12 156 ALA A C 1
ATOM 1191 O O . ALA A 1 156 ? -36.025 -7.633 73.877 1.00 95.12 156 ALA A O 1
ATOM 1192 N N . VAL A 1 157 ? -34.847 -8.822 72.384 1.00 95.50 157 VAL A N 1
ATOM 1193 C CA . VAL A 1 157 ? -34.342 -9.806 73.359 1.00 95.50 157 VAL A CA 1
ATOM 1194 C C . VAL A 1 157 ? -33.496 -9.137 74.443 1.00 95.50 157 VAL A C 1
ATOM 1196 O O . VAL A 1 157 ? -33.611 -9.500 75.613 1.00 95.50 157 VAL A O 1
ATOM 1199 N N . ALA A 1 158 ? -32.657 -8.161 74.086 1.00 94.12 158 ALA A N 1
ATOM 1200 C CA . ALA A 1 158 ? -31.864 -7.406 75.053 1.00 94.12 158 ALA A CA 1
ATOM 1201 C C . ALA A 1 158 ? -32.754 -6.605 76.018 1.00 94.12 158 ALA A C 1
ATOM 1203 O O . ALA A 1 158 ? -32.551 -6.684 77.228 1.00 94.12 158 ALA A O 1
ATOM 1204 N N . ALA A 1 159 ? -33.775 -5.913 75.502 1.00 93.88 159 ALA A N 1
ATOM 1205 C CA . ALA A 1 159 ? -34.745 -5.185 76.317 1.00 93.88 159 ALA A CA 1
ATOM 1206 C C . ALA A 1 159 ? -35.536 -6.128 77.238 1.00 93.88 159 ALA A C 1
ATOM 1208 O O . ALA A 1 159 ? -35.611 -5.885 78.438 1.00 93.88 159 ALA A O 1
ATOM 1209 N N . THR A 1 160 ? -36.049 -7.250 76.714 1.00 93.38 160 THR A N 1
ATOM 1210 C CA . THR A 1 160 ? -36.749 -8.264 77.519 1.00 93.38 160 THR A CA 1
ATOM 1211 C C . THR A 1 160 ? -35.850 -8.833 78.610 1.00 93.38 160 THR A C 1
ATOM 1213 O O . THR A 1 160 ? -36.300 -8.982 79.743 1.00 93.38 160 THR A O 1
ATOM 1216 N N . ARG A 1 161 ? -34.577 -9.125 78.307 1.00 91.62 161 ARG A N 1
ATOM 1217 C CA . ARG A 1 161 ? -33.609 -9.595 79.307 1.00 91.62 161 ARG A CA 1
ATOM 1218 C C . ARG A 1 161 ? -33.448 -8.581 80.435 1.00 91.62 161 ARG A C 1
ATOM 1220 O O . ARG A 1 161 ? -33.442 -8.988 81.591 1.00 91.62 161 ARG A O 1
ATOM 1227 N N . GLN A 1 162 ? -33.340 -7.296 80.110 1.00 91.56 162 GLN A N 1
ATOM 1228 C CA . GLN A 1 162 ? -33.190 -6.245 81.110 1.00 91.56 162 GLN A CA 1
ATOM 1229 C C . GLN A 1 162 ? -34.453 -6.085 81.967 1.00 91.56 162 GLN A C 1
ATOM 1231 O O . GLN A 1 162 ? -34.364 -6.133 83.188 1.00 91.56 162 GLN A O 1
ATOM 1236 N N . THR A 1 163 ? -35.640 -6.035 81.354 1.00 88.81 163 THR A N 1
ATOM 1237 C CA . THR A 1 163 ? -36.912 -5.989 82.096 1.00 88.81 163 THR A CA 1
ATOM 1238 C C . THR A 1 163 ? -37.117 -7.220 82.984 1.00 88.81 163 THR A C 1
ATOM 1240 O O . THR A 1 163 ? -37.608 -7.096 84.104 1.00 88.81 163 THR A O 1
ATOM 1243 N N . LEU A 1 164 ? -36.735 -8.414 82.514 1.00 85.69 164 LEU A N 1
ATOM 1244 C CA . LEU A 1 164 ? -36.830 -9.643 83.303 1.00 85.69 164 LEU A CA 1
ATOM 1245 C C . LEU A 1 164 ? -35.860 -9.627 84.492 1.00 85.69 164 LEU A C 1
ATOM 1247 O O . LEU A 1 164 ? -36.244 -10.041 85.581 1.00 85.69 164 LEU A O 1
ATOM 1251 N N . GLN A 1 165 ? -34.631 -9.136 84.303 1.00 86.44 165 GLN A N 1
ATOM 1252 C CA . GLN A 1 165 ? -33.669 -8.954 85.394 1.00 86.44 165 GLN A CA 1
ATOM 1253 C C . GLN A 1 165 ? -34.213 -7.999 86.460 1.00 86.44 165 GLN A C 1
ATOM 1255 O O . GLN A 1 165 ? -34.185 -8.345 87.640 1.00 86.44 165 GLN A O 1
ATOM 1260 N N . ASP A 1 166 ? -34.785 -6.863 86.053 1.00 84.62 166 ASP A N 1
ATOM 1261 C CA . ASP A 1 166 ? -35.392 -5.902 86.977 1.00 84.62 166 ASP A CA 1
ATOM 1262 C C . ASP A 1 166 ? -36.570 -6.534 87.743 1.00 84.62 166 ASP A C 1
ATOM 1264 O O . ASP A 1 166 ? -36.639 -6.443 88.969 1.00 84.62 166 ASP A O 1
ATOM 1268 N N . ALA A 1 167 ? -37.459 -7.264 87.057 1.00 80.44 167 ALA A N 1
ATOM 1269 C CA . ALA A 1 167 ? -38.620 -7.919 87.671 1.00 80.44 167 ALA A CA 1
ATOM 1270 C C . ALA A 1 167 ? -38.263 -9.086 88.619 1.00 80.44 167 ALA A C 1
ATOM 1272 O O . ALA A 1 167 ? -39.009 -9.374 89.558 1.00 80.44 167 ALA A O 1
ATOM 1273 N N . MET A 1 168 ? -37.130 -9.761 88.397 1.00 75.44 168 MET A N 1
ATOM 1274 C CA . MET A 1 168 ? -36.668 -10.915 89.187 1.00 75.44 168 MET A CA 1
ATOM 1275 C C . MET A 1 168 ? -36.001 -10.531 90.519 1.00 75.44 168 MET A C 1
ATOM 1277 O O . MET A 1 168 ? -35.767 -11.404 91.350 1.00 75.44 168 MET A O 1
ATOM 1281 N N . THR A 1 169 ? -35.717 -9.248 90.767 1.00 78.00 169 THR A N 1
ATOM 1282 C CA . THR A 1 169 ? -35.058 -8.791 92.011 1.00 78.00 169 THR A CA 1
ATOM 1283 C C . THR A 1 169 ? -36.000 -8.644 93.224 1.00 78.00 169 THR A C 1
ATOM 1285 O O . THR A 1 169 ? -35.546 -8.290 94.313 1.00 78.00 169 THR A O 1
ATOM 1288 N N . GLY A 1 170 ? -37.295 -8.964 93.081 1.00 74.25 170 GLY A N 1
ATOM 1289 C CA . GLY A 1 170 ? -38.324 -8.855 94.131 1.00 74.25 170 GLY A CA 1
ATOM 1290 C C . GLY A 1 170 ? -39.104 -10.149 94.430 1.00 74.25 170 GLY A C 1
ATOM 1291 O O . GLY A 1 170 ? -38.672 -11.252 94.102 1.00 74.25 170 GLY A O 1
ATOM 1292 N N . ASP A 1 171 ? -40.281 -10.016 95.056 1.00 73.75 171 ASP A N 1
ATOM 1293 C CA . ASP A 1 171 ? -41.164 -11.139 95.447 1.00 73.75 171 ASP A CA 1
ATOM 1294 C C . ASP A 1 171 ? -41.574 -12.029 94.258 1.00 73.75 171 ASP A C 1
ATOM 1296 O O . ASP A 1 171 ? -41.666 -13.249 94.390 1.00 73.75 171 ASP A O 1
ATOM 1300 N N . THR A 1 172 ? -41.727 -11.436 93.072 1.00 75.56 172 THR A N 1
ATOM 1301 C CA . THR A 1 172 ? -42.042 -12.133 91.816 1.00 75.56 172 THR A CA 1
ATOM 1302 C C . THR A 1 172 ? -40.964 -13.147 91.417 1.00 75.56 172 THR A C 1
ATOM 1304 O O . THR A 1 172 ? -41.284 -14.220 90.911 1.00 75.56 172 THR A O 1
ATOM 1307 N N . GLY A 1 173 ? -39.683 -12.844 91.669 1.00 78.62 173 GLY A N 1
ATOM 1308 C CA . GLY A 1 173 ? -38.576 -13.766 91.401 1.00 78.62 173 GLY A CA 1
ATOM 1309 C C . GLY A 1 173 ? -38.576 -14.974 92.340 1.00 78.62 173 GLY A C 1
ATOM 1310 O O . GLY A 1 173 ? -38.331 -16.094 91.898 1.00 78.62 173 GLY A O 1
ATOM 1311 N N . ARG A 1 174 ? -38.927 -14.772 93.620 1.00 78.69 174 ARG A N 1
ATOM 1312 C CA . ARG A 1 174 ? -39.071 -15.874 94.591 1.00 78.69 174 ARG A CA 1
ATOM 1313 C C . ARG A 1 174 ? -40.250 -16.781 94.239 1.00 78.69 174 ARG A C 1
ATOM 1315 O O . ARG A 1 174 ? -40.074 -17.990 94.185 1.00 78.69 174 ARG A O 1
ATOM 1322 N N . GLN A 1 175 ? -41.403 -16.205 93.889 1.00 81.25 175 GLN A N 1
ATOM 1323 C CA . GLN A 1 175 ? -42.568 -16.980 93.439 1.00 81.25 175 GLN A CA 1
ATOM 1324 C C . GLN A 1 175 ? -42.274 -17.807 92.177 1.00 81.25 175 GLN A C 1
ATOM 1326 O O . GLN A 1 175 ? -42.715 -18.949 92.073 1.00 81.25 175 GLN A O 1
ATOM 1331 N N . ALA A 1 176 ? -41.511 -17.258 91.225 1.00 80.31 176 ALA A N 1
ATOM 1332 C CA . ALA A 1 176 ? -41.102 -17.991 90.029 1.00 80.31 176 ALA A CA 1
ATOM 1333 C C . ALA A 1 176 ? -40.134 -19.148 90.343 1.00 80.31 176 ALA A C 1
ATOM 1335 O O . ALA A 1 176 ? -40.228 -20.204 89.719 1.00 80.31 176 ALA A O 1
ATOM 1336 N N . LEU 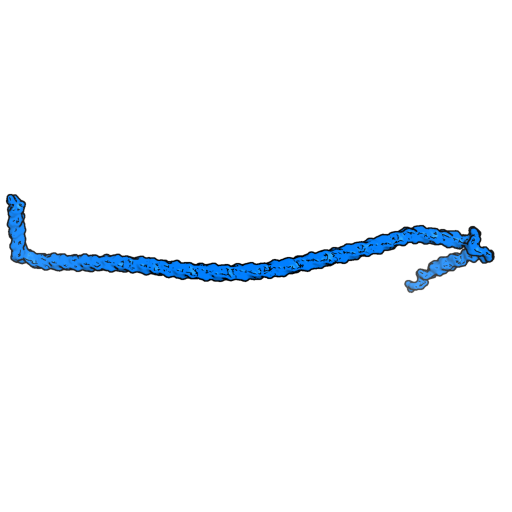A 1 177 ? -39.232 -18.970 91.316 1.00 81.56 177 LEU A N 1
ATOM 1337 C CA . LEU A 1 177 ? -38.324 -20.021 91.779 1.00 81.56 177 LEU A CA 1
ATOM 1338 C C . LEU A 1 177 ? -39.092 -21.162 92.457 1.00 81.56 177 LEU A C 1
ATOM 1340 O O . LEU A 1 177 ? -38.882 -22.323 92.114 1.00 81.56 177 LEU A O 1
ATOM 1344 N N . ASP A 1 178 ? -40.017 -20.834 93.359 1.00 84.69 178 ASP A N 1
ATOM 1345 C CA . ASP A 1 178 ? -40.842 -21.824 94.056 1.00 84.69 178 ASP A CA 1
ATOM 1346 C C . ASP A 1 178 ? -41.723 -22.613 93.069 1.00 84.69 178 ASP A C 1
ATOM 1348 O O . ASP A 1 178 ? -41.839 -23.836 93.169 1.00 84.69 178 ASP A O 1
ATOM 1352 N N . ALA A 1 179 ? -42.279 -21.941 92.053 1.00 84.12 179 ALA A N 1
ATOM 1353 C CA . ALA A 1 179 ? -43.028 -22.589 90.976 1.00 84.12 179 ALA A CA 1
ATOM 1354 C C . ALA A 1 179 ? -42.150 -23.511 90.109 1.00 84.12 179 ALA A C 1
ATOM 1356 O O . ALA A 1 179 ? -42.584 -24.602 89.744 1.00 84.12 179 ALA A O 1
ATOM 1357 N N . ALA A 1 180 ? -40.911 -23.111 89.800 1.00 85.19 180 ALA A N 1
ATOM 1358 C CA . ALA A 1 180 ? -39.971 -23.953 89.059 1.00 85.19 180 ALA A CA 1
ATOM 1359 C C . ALA A 1 180 ? -39.551 -25.199 89.862 1.00 85.19 180 ALA A C 1
ATOM 1361 O O . ALA A 1 180 ? -39.444 -26.283 89.290 1.00 85.19 180 ALA A O 1
ATOM 1362 N N . ILE A 1 181 ? -39.361 -25.068 91.182 1.00 85.19 181 ILE A N 1
ATOM 1363 C CA . ILE A 1 181 ? -39.083 -26.198 92.084 1.00 85.19 181 ILE A CA 1
ATOM 1364 C C . ILE A 1 181 ? -40.264 -27.179 92.091 1.00 85.19 181 ILE A C 1
ATOM 1366 O O . ILE A 1 181 ? -40.054 -28.386 91.970 1.00 85.19 181 ILE A O 1
ATOM 1370 N N . ALA A 1 182 ? -41.496 -26.670 92.163 1.00 87.44 182 ALA A N 1
ATOM 1371 C CA . ALA A 1 182 ? -42.700 -27.498 92.120 1.00 87.44 182 ALA A CA 1
ATOM 1372 C C . ALA A 1 182 ? -42.879 -28.234 90.777 1.00 87.44 182 ALA A C 1
ATOM 1374 O O . ALA A 1 182 ? -43.308 -29.384 90.763 1.00 87.44 182 ALA A O 1
ATOM 1375 N N . GLU A 1 183 ? -42.537 -27.607 89.647 1.00 88.00 183 GLU A N 1
ATOM 1376 C CA . GLU A 1 183 ? -42.626 -28.246 88.325 1.00 88.00 183 GLU A CA 1
ATOM 1377 C C . GLU A 1 183 ? -41.575 -29.355 88.145 1.00 88.00 183 GLU A C 1
ATOM 1379 O O . GLU A 1 183 ? -41.882 -30.421 87.610 1.00 88.00 183 GLU A O 1
ATOM 1384 N N . VAL A 1 184 ? -40.347 -29.154 88.642 1.00 86.25 184 VAL A N 1
ATOM 1385 C CA . VAL A 1 184 ? -39.302 -30.192 88.612 1.00 86.25 184 VAL A CA 1
ATOM 1386 C C . VAL A 1 184 ? -39.710 -31.402 89.454 1.00 86.25 184 VAL A C 1
ATOM 1388 O O . VAL A 1 184 ? -39.623 -32.526 88.959 1.00 86.25 184 VAL A O 1
ATOM 1391 N N . ASP A 1 185 ? -40.220 -31.183 90.669 1.00 85.12 185 ASP A N 1
ATOM 1392 C CA . ASP A 1 185 ? -40.748 -32.241 91.547 1.00 85.12 185 ASP A CA 1
ATOM 1393 C C . ASP A 1 185 ? -41.872 -33.049 90.871 1.00 85.12 185 ASP A C 1
ATOM 1395 O O . ASP A 1 185 ? -41.961 -34.268 91.014 1.00 85.12 185 ASP A O 1
ATOM 1399 N N . LYS A 1 186 ? -42.680 -32.385 90.040 1.00 88.06 186 LYS A N 1
ATOM 1400 C CA . LYS A 1 186 ? -43.769 -32.999 89.272 1.00 88.06 186 LYS A CA 1
ATOM 1401 C C . LYS A 1 186 ? -43.308 -33.772 88.032 1.00 88.06 186 LYS A C 1
ATOM 1403 O O . LYS A 1 186 ? -44.033 -34.647 87.580 1.00 88.06 186 LYS A O 1
ATOM 1408 N N . SER A 1 187 ? -42.139 -33.451 87.475 1.00 80.38 187 SER A N 1
ATOM 1409 C CA . SER A 1 187 ? -41.546 -34.159 86.324 1.00 80.38 187 SER A CA 1
ATOM 1410 C C . SER A 1 187 ? -40.656 -35.349 86.715 1.00 80.38 187 SER A C 1
ATOM 1412 O O . SER A 1 187 ? -40.247 -36.121 85.848 1.00 80.38 187 SER A O 1
ATOM 1414 N N . LEU A 1 188 ? -40.342 -35.480 88.011 1.00 71.06 188 LEU A N 1
ATOM 1415 C CA . LEU A 1 188 ? -39.552 -36.573 88.591 1.00 71.06 188 LEU A CA 1
ATOM 1416 C C . LEU A 1 188 ? -40.409 -37.662 89.268 1.00 71.06 188 LEU A C 1
ATOM 1418 O O . LEU A 1 188 ? -39.855 -38.674 89.702 1.00 71.06 188 LEU A O 1
ATOM 1422 N N . HIS A 1 189 ? -41.729 -37.473 89.321 1.00 55.25 189 HIS A N 1
ATOM 1423 C CA . HIS A 1 189 ? -42.729 -38.486 89.674 1.00 55.25 189 HIS A CA 1
ATOM 1424 C C . HIS A 1 189 ? -43.436 -38.996 88.414 1.00 55.25 189 HIS A C 1
ATOM 1426 O O . HIS A 1 189 ? -43.740 -40.210 88.372 1.00 55.25 189 HIS A O 1
#

Organism: NCBI:txid1188247

Radius of gyration: 71.17 Å; Cα contacts (8 Å, |Δi|>4): 11; chains: 1; bounding box: 107×71×185 Å

Sequence (189 aa):
MAADMVMPWLAFAADVVEGAGDHGSVGWFSPKNTYFWVGLGFVVFIALIARQAWGAIGRALDARAAGIERQIQEARLLRDEAQKQLAEDQRRQRQAAKDAEAIVEQAREDAKALKAQAEKDAAALVDRRTQAVESRIAQLQQSAVAEVRAAAAHAAVAATRQTLQDAMTGDTGRQALDAAIAEVDKSLH

pLDDT: mean 86.37, std 15.75, range [42.34, 98.19]

Solvent-accessible surface area (backbone atoms only — not comparable to full-atom values): 10581 Å² total; per-residue (Å²): 145,86,75,82,86,60,59,69,62,55,53,55,57,51,58,71,58,72,72,73,73,82,81,80,84,68,59,79,86,40,94,88,42,69,66,44,58,52,49,51,50,51,52,54,50,48,53,60,48,47,63,53,49,55,54,52,52,50,52,53,50,51,52,48,51,55,50,53,52,50,53,53,52,52,53,49,52,54,48,52,50,51,52,51,50,50,56,48,50,54,50,49,51,54,48,52,52,51,52,51,52,50,50,53,50,52,52,51,52,51,51,52,52,51,49,55,50,52,52,52,52,51,52,54,49,50,53,53,49,50,53,55,49,51,54,48,49,53,52,49,50,53,50,51,53,51,50,52,51,51,52,51,51,51,50,50,52,52,50,52,52,50,54,49,56,64,53,45,78,47,73,62,29,54,53,51,50,55,51,52,53,53,51,53,59,62,76,75,108